Protein AF-A0A382CUU1-F1 (afdb_monomer_lite)

Structure (mmCIF, N/CA/C/O backbone):
data_AF-A0A382CUU1-F1
#
_entry.id   AF-A0A382CUU1-F1
#
loop_
_atom_site.group_PDB
_atom_site.id
_atom_site.type_symbol
_atom_site.label_atom_id
_atom_site.label_alt_id
_atom_site.label_comp_id
_atom_site.label_asym_id
_atom_site.label_entity_id
_atom_site.label_seq_id
_atom_site.pdbx_PDB_ins_code
_atom_site.Cartn_x
_atom_site.Cartn_y
_atom_site.Cartn_z
_atom_site.occupancy
_atom_site.B_iso_or_equiv
_atom_site.auth_seq_id
_atom_site.auth_comp_id
_atom_site.auth_asym_id
_atom_site.auth_atom_id
_atom_site.pdbx_PDB_model_num
ATOM 1 N N . MET A 1 1 ? 1.419 20.462 -3.717 1.00 36.88 1 MET A N 1
ATOM 2 C CA . MET A 1 1 ? 2.394 19.562 -3.070 1.00 36.88 1 MET A CA 1
ATOM 3 C C . MET A 1 1 ? 1.982 19.492 -1.614 1.00 36.88 1 MET A C 1
ATOM 5 O O . MET A 1 1 ? 1.902 20.546 -0.997 1.00 36.88 1 MET A O 1
ATOM 9 N N . TYR A 1 2 ? 1.573 18.321 -1.132 1.00 30.80 2 TYR A N 1
ATOM 10 C CA . TYR A 1 2 ? 1.191 18.152 0.269 1.00 30.80 2 TYR A CA 1
ATOM 11 C C . TYR A 1 2 ? 2.469 18.117 1.111 1.00 30.80 2 TYR A C 1
ATOM 13 O O . TYR A 1 2 ? 3.432 17.459 0.722 1.00 30.80 2 TYR A O 1
ATOM 21 N N . ASP A 1 3 ? 2.500 18.880 2.200 1.00 31.67 3 ASP A N 1
ATOM 22 C CA . ASP A 1 3 ? 3.624 18.897 3.133 1.00 31.67 3 ASP A CA 1
ATOM 23 C C . ASP A 1 3 ? 3.626 17.558 3.883 1.00 31.67 3 ASP A C 1
ATOM 25 O O . ASP A 1 3 ? 2.732 17.278 4.685 1.00 31.67 3 ASP A O 1
ATOM 29 N N . ILE A 1 4 ? 4.552 16.668 3.529 1.00 42.53 4 ILE A N 1
ATOM 30 C CA . ILE A 1 4 ? 4.640 15.340 4.134 1.00 42.53 4 ILE A CA 1
ATOM 31 C C . ILE A 1 4 ? 5.411 15.500 5.437 1.00 42.53 4 ILE A C 1
ATOM 33 O O . ILE A 1 4 ? 6.639 15.575 5.450 1.00 42.53 4 ILE A O 1
ATOM 37 N N . ASN A 1 5 ? 4.672 15.575 6.542 1.00 40.62 5 ASN A N 1
ATOM 38 C CA . ASN A 1 5 ? 5.254 15.517 7.872 1.00 40.62 5 ASN A CA 1
ATOM 39 C C . ASN A 1 5 ? 5.914 14.139 8.057 1.00 40.62 5 ASN A C 1
ATOM 41 O O . ASN A 1 5 ? 5.232 13.129 8.216 1.00 40.62 5 ASN A O 1
ATOM 45 N N . MET A 1 6 ? 7.247 14.114 8.010 1.00 49.72 6 MET A N 1
ATOM 46 C CA . MET A 1 6 ? 8.093 12.937 8.254 1.00 49.72 6 MET A CA 1
ATOM 47 C C . MET A 1 6 ? 8.244 12.628 9.759 1.00 49.72 6 MET A C 1
ATOM 49 O O . MET A 1 6 ? 9.185 11.944 10.151 1.00 49.72 6 MET A O 1
ATOM 53 N N . GLY A 1 7 ? 7.379 13.186 10.614 1.00 56.91 7 GLY A N 1
ATOM 54 C CA . GLY A 1 7 ? 7.464 13.063 12.064 1.00 56.91 7 GLY A CA 1
ATOM 55 C C . GLY A 1 7 ? 7.397 11.612 12.533 1.00 56.91 7 GLY A C 1
ATOM 56 O O . GLY A 1 7 ? 6.583 10.826 12.048 1.00 56.91 7 GLY A O 1
ATOM 57 N N . GLU A 1 8 ? 8.255 11.275 13.495 1.00 69.19 8 GLU A N 1
ATOM 58 C CA . GLU A 1 8 ? 8.192 10.003 14.208 1.00 69.19 8 GLU A CA 1
ATOM 59 C C . GLU A 1 8 ? 6.835 9.876 14.907 1.00 69.19 8 GLU A C 1
ATOM 61 O O . GLU A 1 8 ? 6.357 10.802 15.569 1.00 69.19 8 GLU A O 1
ATOM 66 N N . VAL A 1 9 ? 6.192 8.722 14.740 1.00 84.62 9 VAL A N 1
ATOM 67 C CA . VAL A 1 9 ? 4.948 8.420 15.446 1.00 84.62 9 VAL A CA 1
ATOM 68 C C . VAL A 1 9 ? 5.233 8.231 16.940 1.00 84.62 9 VAL A C 1
ATOM 70 O O . VAL A 1 9 ? 6.256 7.653 17.315 1.00 84.62 9 VAL A O 1
ATOM 73 N N . SER A 1 10 ? 4.332 8.706 17.804 1.00 90.06 10 SER A N 1
ATOM 74 C CA . SER A 1 10 ? 4.512 8.612 19.259 1.00 90.06 10 SER A CA 1
ATOM 75 C C . SER A 1 10 ? 4.596 7.155 19.717 1.00 90.06 10 SER A C 1
ATOM 77 O O . SER A 1 10 ? 3.896 6.304 19.174 1.00 90.06 10 SER A O 1
ATOM 79 N N . GLU A 1 11 ? 5.401 6.863 20.745 1.00 91.75 11 GLU A N 1
ATOM 80 C CA . GLU A 1 11 ? 5.493 5.515 21.338 1.00 91.75 11 GLU A CA 1
ATOM 81 C C . GLU A 1 11 ? 4.109 4.956 21.701 1.00 91.75 11 GLU A C 1
ATOM 83 O O . GLU A 1 11 ? 3.803 3.796 21.438 1.00 91.75 11 GLU A O 1
ATOM 88 N N . GLU A 1 12 ? 3.236 5.812 22.230 1.00 94.56 12 GLU A N 1
ATOM 89 C CA . GLU A 1 12 ? 1.864 5.450 22.572 1.00 94.56 12 GLU A CA 1
ATOM 90 C C . GLU A 1 12 ? 1.056 4.997 21.343 1.00 94.56 12 GLU A C 1
ATOM 92 O O . GLU A 1 12 ? 0.332 4.002 21.407 1.00 94.56 12 GLU A O 1
ATOM 97 N N . PHE A 1 13 ? 1.212 5.674 20.199 1.00 94.44 13 PHE A N 1
ATOM 98 C CA . PHE A 1 13 ? 0.583 5.240 18.953 1.00 94.44 13 PHE A CA 1
ATOM 99 C C . PHE A 1 13 ? 1.169 3.918 18.455 1.00 94.44 13 PHE A C 1
ATOM 101 O O . PHE A 1 13 ? 0.421 3.090 17.946 1.00 94.44 13 PHE A O 1
ATOM 108 N N . GLN A 1 14 ? 2.471 3.674 18.637 1.00 94.69 14 GLN A N 1
ATOM 109 C CA . GLN A 1 14 ? 3.094 2.396 18.263 1.00 94.69 14 GLN A CA 1
ATOM 110 C C . GLN A 1 14 ? 2.498 1.226 19.053 1.00 94.69 14 GLN A C 1
ATOM 112 O O . GLN A 1 14 ? 2.223 0.173 18.477 1.00 94.69 14 GLN A O 1
ATOM 117 N N . LEU A 1 15 ? 2.250 1.415 20.354 1.00 96.19 15 LEU A N 1
ATOM 118 C CA . LEU A 1 15 ? 1.592 0.414 21.198 1.00 96.19 15 LEU A CA 1
ATOM 119 C C . LEU A 1 15 ? 0.155 0.147 20.733 1.00 96.19 15 LEU A C 1
ATOM 121 O O . LEU A 1 15 ? -0.233 -1.011 20.581 1.00 96.19 15 LEU A O 1
ATOM 125 N N . CYS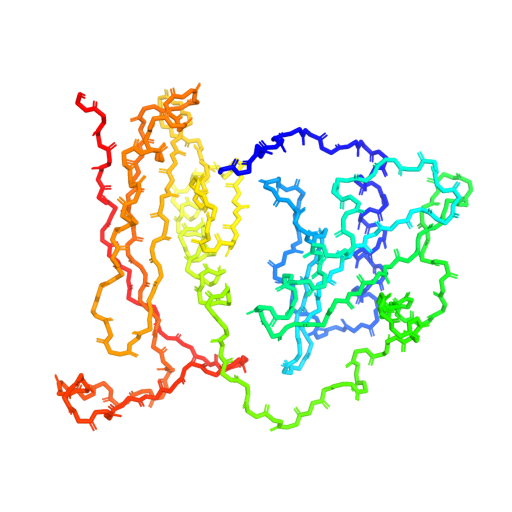 A 1 16 ? -0.606 1.207 20.451 1.00 97.44 16 CYS A N 1
ATOM 126 C CA . CYS A 1 16 ? -1.965 1.108 19.917 1.00 97.44 16 CYS A CA 1
ATOM 127 C C . CYS A 1 16 ? -2.002 0.379 18.564 1.00 97.44 16 CYS A C 1
ATOM 129 O O . CYS A 1 16 ? -2.771 -0.564 18.374 1.00 97.44 16 CYS A O 1
ATOM 131 N N . TRP A 1 17 ? -1.110 0.758 17.651 1.00 97.12 17 TRP A N 1
ATOM 132 C CA . TRP A 1 17 ? -0.965 0.161 16.326 1.00 97.12 17 TRP A CA 1
ATOM 133 C C . TRP A 1 17 ? -0.582 -1.318 16.387 1.00 97.12 17 TRP A C 1
ATOM 135 O O . TRP A 1 17 ? -1.167 -2.136 15.679 1.00 97.12 17 TRP A O 1
ATOM 145 N N . SER A 1 18 ? 0.343 -1.680 17.277 1.00 97.25 18 SER A N 1
ATOM 146 C CA . SER A 1 18 ? 0.753 -3.071 17.489 1.00 97.25 18 SER A CA 1
ATOM 147 C C . SER A 1 18 ? -0.404 -3.922 18.019 1.00 97.25 18 SER A C 1
ATOM 149 O O . SER A 1 18 ? -0.666 -5.004 17.493 1.00 97.25 18 SER A O 1
ATOM 151 N N . ALA A 1 19 ? -1.155 -3.414 19.002 1.00 98.19 19 ALA A N 1
ATOM 152 C CA . ALA A 1 19 ? -2.327 -4.102 19.540 1.00 98.19 19 ALA A CA 1
ATOM 153 C C . ALA A 1 19 ? -3.427 -4.297 18.481 1.00 98.19 19 ALA A C 1
ATOM 155 O O . ALA A 1 19 ? -4.017 -5.375 18.392 1.00 98.19 19 ALA A O 1
ATOM 156 N N . ALA A 1 20 ? -3.668 -3.284 17.643 1.00 98.00 20 ALA A N 1
ATOM 157 C CA . ALA A 1 20 ? -4.593 -3.370 16.516 1.00 98.00 20 ALA A CA 1
ATOM 158 C C . ALA A 1 20 ? -4.170 -4.447 15.503 1.00 98.00 20 ALA A C 1
ATOM 160 O O . ALA A 1 20 ? -4.981 -5.304 15.148 1.00 98.00 20 ALA A O 1
ATOM 161 N N . GLY A 1 21 ? -2.901 -4.453 15.083 1.00 97.25 21 GLY A N 1
ATOM 162 C CA . GLY A 1 21 ? -2.370 -5.457 14.157 1.00 97.25 21 GLY A CA 1
ATOM 163 C C . GLY A 1 21 ? -2.510 -6.881 14.700 1.00 97.25 21 GLY A C 1
ATOM 164 O O . GLY A 1 21 ? -3.059 -7.748 14.025 1.00 97.25 21 GLY A O 1
ATOM 165 N N . GLN A 1 22 ? -2.120 -7.104 15.961 1.00 96.88 22 GLN A N 1
ATOM 166 C CA . GLN A 1 22 ? -2.260 -8.404 16.631 1.00 96.88 22 GLN A CA 1
ATOM 167 C C . GLN A 1 22 ? -3.721 -8.856 16.737 1.00 96.88 22 GLN A C 1
ATOM 169 O O . GLN A 1 22 ? -4.029 -10.036 16.551 1.00 96.88 22 GLN A O 1
ATOM 174 N N . HIS A 1 23 ? -4.636 -7.928 17.031 1.00 98.00 23 HIS A N 1
ATOM 175 C CA . HIS A 1 23 ? -6.059 -8.233 17.063 1.00 98.00 23 HIS A CA 1
ATOM 176 C C . HIS A 1 23 ? -6.547 -8.714 15.693 1.00 98.00 23 HIS A C 1
ATOM 178 O O . HIS A 1 23 ? -7.178 -9.771 15.628 1.00 98.00 23 HIS A O 1
ATOM 184 N N . LEU A 1 24 ? -6.235 -7.983 14.620 1.00 97.12 24 LEU A N 1
ATOM 185 C CA . LEU A 1 24 ? -6.652 -8.322 13.258 1.00 97.12 24 LEU A CA 1
ATOM 186 C C . LEU A 1 24 ? -6.052 -9.658 12.801 1.00 97.12 24 LEU A C 1
ATOM 188 O O . LEU A 1 24 ? -6.800 -10.523 12.348 1.00 97.12 24 LEU A O 1
ATOM 192 N N . ASP A 1 25 ? -4.758 -9.890 13.032 1.00 95.12 25 ASP A N 1
ATOM 193 C CA . ASP A 1 25 ? -4.100 -11.175 12.743 1.00 95.12 25 ASP A CA 1
ATOM 194 C C . ASP A 1 25 ? -4.778 -12.350 13.457 1.00 95.12 25 ASP A C 1
ATOM 196 O O . ASP A 1 25 ? -4.935 -13.435 12.895 1.00 95.12 25 ASP A O 1
ATOM 200 N N . SER A 1 26 ? -5.255 -12.141 14.689 1.00 95.69 26 SER A N 1
ATOM 201 C CA . SER A 1 26 ? -5.968 -13.186 15.432 1.00 95.69 26 SER A CA 1
ATOM 202 C C . SER A 1 26 ? -7.342 -13.543 14.849 1.00 95.69 26 SER A C 1
ATOM 204 O O . SER A 1 26 ? -7.911 -14.564 15.240 1.00 95.69 26 SER A O 1
ATOM 206 N N . ARG A 1 27 ? -7.906 -12.717 13.952 1.00 94.81 27 ARG A N 1
ATOM 207 C CA . ARG A 1 27 ? -9.219 -12.967 13.329 1.00 94.81 27 ARG A CA 1
ATOM 208 C C . ARG A 1 27 ? -9.135 -13.940 12.162 1.00 94.81 27 ARG A C 1
ATOM 210 O O . ARG A 1 27 ? -10.079 -14.691 11.935 1.00 94.81 27 ARG A O 1
ATOM 217 N N . SER A 1 28 ? -8.026 -13.935 11.424 1.00 91.50 28 SER A N 1
ATOM 218 C CA . SER A 1 28 ? -7.856 -14.782 10.246 1.00 91.50 28 SER A CA 1
ATOM 219 C C . SER A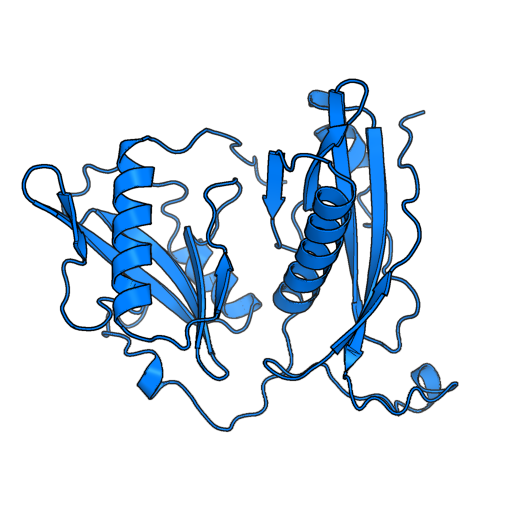 1 28 ? -6.385 -15.027 9.935 1.00 91.50 28 SER A C 1
ATOM 221 O O . SER A 1 28 ? -5.614 -14.096 9.737 1.00 91.50 28 SER A O 1
ATOM 223 N N . GLY A 1 29 ? -6.017 -16.298 9.760 1.00 86.94 29 GLY A N 1
ATOM 224 C CA . GLY A 1 29 ? -4.682 -16.684 9.289 1.00 86.94 29 GLY A CA 1
ATOM 225 C C . GLY A 1 29 ? -4.453 -16.471 7.786 1.00 86.94 29 GLY A C 1
ATOM 226 O O . GLY A 1 29 ? -3.465 -16.964 7.255 1.00 86.94 29 GLY A O 1
ATOM 227 N N . SER A 1 30 ? -5.384 -15.824 7.075 1.00 93.00 30 SER A N 1
ATOM 228 C CA . SER A 1 30 ? -5.320 -15.591 5.620 1.00 93.00 30 SER A CA 1
ATOM 229 C C . SER A 1 30 ? -5.154 -14.118 5.240 1.00 93.00 30 SER A C 1
ATOM 231 O O . SER A 1 30 ? -5.252 -13.777 4.060 1.00 93.00 30 SER A O 1
ATOM 233 N N . ILE A 1 31 ? -4.925 -13.244 6.223 1.00 95.25 31 ILE A N 1
ATOM 234 C CA . ILE A 1 31 ? -4.619 -11.832 5.992 1.00 95.25 31 ILE A CA 1
ATOM 235 C C . ILE A 1 31 ? -3.303 -11.721 5.222 1.00 95.25 31 ILE A C 1
ATOM 237 O O . ILE A 1 31 ? -2.289 -12.312 5.592 1.00 95.25 31 ILE A O 1
ATOM 241 N N . VAL A 1 32 ? -3.317 -10.929 4.151 1.00 95.44 32 VAL A N 1
ATOM 242 C CA . VAL A 1 32 ? -2.106 -10.508 3.444 1.00 95.44 32 VAL A CA 1
ATOM 243 C C . VAL A 1 32 ? -1.893 -9.030 3.722 1.00 95.44 32 VAL A C 1
ATOM 245 O O . VAL A 1 32 ? -2.600 -8.186 3.174 1.00 95.44 32 VAL A O 1
ATOM 248 N N . TRP A 1 33 ? -0.935 -8.717 4.590 1.00 95.38 33 TRP A N 1
ATOM 249 C CA . TRP A 1 33 ? -0.568 -7.339 4.900 1.00 95.38 33 TRP A CA 1
ATOM 250 C C . TRP A 1 33 ? 0.029 -6.643 3.678 1.00 95.38 33 TRP A C 1
ATOM 252 O O . TRP A 1 33 ? 0.937 -7.173 3.041 1.00 95.38 33 TRP A O 1
ATOM 262 N N . LEU A 1 34 ? -0.483 -5.451 3.380 1.00 93.75 34 LEU A N 1
ATOM 263 C CA . LEU A 1 34 ? 0.030 -4.570 2.329 1.00 93.75 34 LEU A CA 1
ATOM 264 C C . LEU A 1 34 ? 0.858 -3.459 2.982 1.00 93.75 34 LEU A C 1
ATOM 266 O O . LEU A 1 34 ? 2.048 -3.309 2.720 1.00 93.75 34 LEU A O 1
ATOM 270 N N . ARG A 1 35 ? 0.261 -2.775 3.965 1.00 91.94 35 ARG A N 1
ATOM 271 C CA . ARG A 1 35 ? 0.939 -1.801 4.817 1.00 91.94 35 ARG A CA 1
ATOM 272 C C . ARG A 1 35 ? 0.922 -2.257 6.273 1.00 91.94 35 ARG A C 1
ATOM 274 O O . ARG A 1 35 ? -0.093 -2.134 6.954 1.00 91.94 35 ARG A O 1
ATOM 281 N N . ALA A 1 36 ? 2.074 -2.713 6.761 1.00 92.12 36 ALA A N 1
ATOM 282 C CA . ALA A 1 36 ? 2.297 -3.094 8.159 1.00 92.12 36 ALA A CA 1
ATOM 283 C C . ALA A 1 36 ? 3.547 -2.408 8.753 1.00 92.12 36 ALA A C 1
ATOM 285 O O . ALA A 1 36 ? 4.406 -3.044 9.359 1.00 92.12 36 ALA A O 1
ATOM 286 N N . HIS A 1 37 ? 3.674 -1.094 8.540 1.00 89.69 37 HIS A N 1
ATOM 287 C CA . HIS A 1 37 ? 4.787 -0.281 9.036 1.00 89.69 37 HIS A CA 1
ATOM 288 C C . HIS A 1 37 ? 4.355 1.163 9.334 1.00 89.69 37 HIS A C 1
ATOM 290 O O . HIS A 1 37 ? 3.351 1.668 8.823 1.00 89.69 37 HIS A O 1
ATOM 296 N N . LEU A 1 38 ? 5.169 1.861 10.125 1.00 88.69 38 LEU A N 1
ATOM 297 C CA . LEU A 1 38 ? 4.882 3.201 10.650 1.00 88.69 38 LEU A CA 1
ATOM 298 C C . LEU A 1 38 ? 5.622 4.331 9.913 1.00 88.69 38 LEU A C 1
ATOM 300 O O . LEU A 1 38 ? 5.741 5.441 10.423 1.00 88.69 38 LEU A O 1
ATOM 304 N N . HIS A 1 39 ? 6.137 4.060 8.710 1.00 83.75 39 HIS A N 1
ATOM 305 C CA . HIS A 1 39 ? 6.856 5.072 7.928 1.00 83.75 39 HIS A CA 1
ATOM 306 C C . HIS A 1 39 ? 5.882 6.055 7.254 1.00 83.75 39 HIS A C 1
ATOM 308 O O . HIS A 1 39 ? 5.025 5.600 6.493 1.00 83.75 39 HIS A O 1
ATOM 314 N N . PRO A 1 40 ? 5.998 7.375 7.480 1.00 76.38 40 PRO A N 1
ATOM 315 C CA . PRO A 1 40 ? 5.164 8.369 6.808 1.00 76.38 40 PRO A CA 1
ATOM 316 C C . PRO A 1 40 ? 5.511 8.510 5.311 1.00 76.38 40 PRO A C 1
ATOM 318 O O . PRO A 1 40 ? 6.627 8.166 4.909 1.00 76.38 40 PRO A O 1
ATOM 321 N N . PRO A 1 41 ? 4.598 9.066 4.487 1.00 77.56 41 PRO A N 1
ATOM 322 C CA . PRO A 1 41 ? 3.234 9.492 4.827 1.00 77.56 41 PRO A CA 1
ATOM 323 C C . PRO A 1 41 ? 2.270 8.317 5.053 1.00 77.56 41 PRO A C 1
ATOM 325 O O . PRO A 1 41 ? 2.462 7.228 4.518 1.00 77.56 41 PRO A O 1
ATOM 328 N N . MET A 1 42 ? 1.222 8.558 5.847 1.00 82.31 42 MET A N 1
ATOM 329 C CA . MET A 1 42 ? 0.189 7.569 6.187 1.00 82.31 42 MET A CA 1
ATOM 330 C C . MET A 1 42 ? -1.186 8.168 5.891 1.00 82.31 42 MET A C 1
ATOM 332 O O . MET A 1 42 ? -1.619 9.076 6.604 1.00 82.31 42 MET A O 1
ATOM 336 N N . VAL A 1 43 ? -1.858 7.713 4.831 1.00 87.94 43 VAL A N 1
ATOM 337 C CA . VAL A 1 43 ? -3.289 8.007 4.643 1.00 87.94 43 VAL A CA 1
ATOM 338 C C . VAL A 1 43 ? -4.089 7.035 5.498 1.00 87.94 43 VAL A C 1
ATOM 340 O O . VAL A 1 43 ? -4.839 7.450 6.373 1.00 87.94 43 VAL A O 1
ATOM 343 N N . GLU A 1 44 ? -3.830 5.750 5.322 1.00 93.00 44 GLU A N 1
ATOM 344 C CA . GLU A 1 44 ? -4.199 4.657 6.204 1.00 93.00 44 GLU A CA 1
ATOM 345 C C . GLU A 1 44 ? -3.052 4.311 7.165 1.00 93.00 44 GLU A C 1
ATOM 347 O O . GLU A 1 44 ? -1.866 4.466 6.856 1.00 93.00 44 GLU A O 1
ATOM 352 N N . HIS A 1 45 ? -3.389 3.850 8.368 1.00 94.25 45 HIS A N 1
ATOM 353 C CA . HIS A 1 45 ? -2.399 3.446 9.370 1.00 94.25 45 HIS A CA 1
ATOM 354 C C . HIS A 1 45 ? -1.851 2.048 9.112 1.00 94.25 45 HIS A C 1
ATOM 356 O O . HIS A 1 45 ? -0.698 1.754 9.430 1.00 94.25 45 HIS A O 1
ATOM 362 N N . MET A 1 46 ? -2.689 1.200 8.532 1.00 94.62 46 MET A N 1
ATOM 363 C CA . MET A 1 46 ? -2.361 -0.141 8.078 1.00 94.62 46 MET A CA 1
ATOM 364 C C . MET A 1 46 ? -3.356 -0.561 6.998 1.00 94.62 46 MET A C 1
ATOM 366 O O . MET A 1 46 ? -4.463 -0.018 6.907 1.00 94.62 46 MET A O 1
ATOM 370 N N . SER A 1 47 ? -2.970 -1.541 6.194 1.00 96.38 47 SER A N 1
ATOM 371 C CA . SER A 1 47 ? -3.851 -2.121 5.189 1.00 96.38 47 SER A CA 1
ATOM 372 C C . SER A 1 47 ? -3.556 -3.589 4.965 1.00 96.38 47 SER A C 1
ATOM 374 O O . SER A 1 47 ? -2.410 -4.043 5.049 1.00 96.38 47 SER A O 1
ATOM 376 N N . PHE A 1 48 ? -4.611 -4.333 4.656 1.00 97.38 48 PHE A N 1
ATOM 377 C CA . PHE A 1 48 ? -4.503 -5.738 4.314 1.00 97.38 48 PHE A CA 1
ATOM 378 C C . PHE A 1 48 ? -5.471 -6.130 3.207 1.00 97.38 48 PHE A C 1
ATOM 380 O O . PHE A 1 48 ? -6.481 -5.468 2.964 1.00 97.38 48 PHE A O 1
ATOM 387 N N . ARG A 1 49 ? -5.173 -7.255 2.566 1.00 96.88 49 ARG A N 1
ATOM 388 C CA . ARG A 1 49 ? -6.073 -7.966 1.667 1.00 96.88 49 ARG A CA 1
ATOM 389 C C . ARG A 1 49 ? -6.591 -9.233 2.339 1.00 96.88 49 ARG A C 1
ATOM 391 O O . ARG A 1 49 ? -5.818 -9.979 2.941 1.00 96.88 49 ARG A O 1
ATOM 398 N N . LEU A 1 50 ? -7.884 -9.498 2.181 1.00 96.75 50 LEU A N 1
ATOM 399 C CA . LEU A 1 50 ? -8.514 -10.774 2.508 1.00 96.75 50 LEU A CA 1
ATOM 400 C C . LEU A 1 50 ? -9.414 -11.184 1.337 1.00 96.75 50 LEU A C 1
ATOM 402 O O . LEU A 1 50 ? -10.271 -10.415 0.906 1.00 96.75 50 LEU A O 1
ATOM 406 N N . GLY A 1 51 ? -9.185 -12.375 0.776 1.00 95.00 51 GLY A N 1
ATOM 407 C CA . GLY A 1 51 ? -9.832 -12.772 -0.478 1.00 95.00 51 GLY A CA 1
ATOM 408 C C . GLY A 1 51 ? -9.515 -11.787 -1.611 1.00 95.00 51 GLY A C 1
ATOM 409 O O . GLY A 1 51 ? -8.351 -11.437 -1.831 1.00 95.00 51 GLY A O 1
ATOM 410 N N . ASN A 1 52 ? -10.541 -11.318 -2.317 1.00 95.56 52 ASN A N 1
ATOM 411 C CA . ASN A 1 52 ? -10.434 -10.304 -3.370 1.00 95.56 52 ASN A CA 1
ATOM 412 C C . ASN A 1 52 ? -10.638 -8.857 -2.857 1.00 95.56 52 ASN A C 1
ATOM 414 O O . ASN A 1 52 ? -10.694 -7.919 -3.653 1.00 95.56 52 ASN A O 1
ATOM 418 N N . GLN A 1 53 ? -10.720 -8.628 -1.543 1.00 97.38 53 GLN A N 1
ATOM 419 C CA . GLN A 1 53 ? -10.980 -7.304 -0.966 1.00 97.38 53 GLN A CA 1
ATOM 420 C C . GLN A 1 53 ? -9.764 -6.731 -0.240 1.00 97.38 53 GLN A C 1
ATOM 422 O O . GLN A 1 53 ? -9.016 -7.459 0.411 1.00 97.38 53 GLN A O 1
ATOM 427 N N . ILE A 1 54 ? -9.569 -5.417 -0.371 1.00 98.06 54 ILE A N 1
ATOM 428 C CA . ILE A 1 54 ? -8.523 -4.643 0.305 1.00 98.06 54 ILE A CA 1
ATOM 429 C C . ILE A 1 54 ? -9.187 -3.727 1.325 1.00 98.06 54 ILE A C 1
ATOM 431 O O . ILE A 1 54 ? -10.194 -3.093 1.019 1.00 98.06 54 ILE A O 1
ATOM 435 N N . PHE A 1 55 ? -8.604 -3.637 2.514 1.00 98.25 55 PHE A N 1
ATOM 436 C CA . PHE A 1 55 ? -9.112 -2.860 3.637 1.00 98.25 55 PHE A CA 1
ATOM 437 C C . PHE A 1 55 ? -8.063 -1.836 4.057 1.00 98.25 55 PHE A C 1
ATOM 439 O O . PHE A 1 55 ? -6.928 -2.198 4.370 1.00 98.25 55 PHE A O 1
ATOM 446 N N . PHE A 1 56 ? -8.440 -0.559 4.059 1.00 97.62 56 PHE A N 1
ATOM 447 C CA . PHE A 1 56 ? -7.603 0.550 4.521 1.00 97.62 56 PHE A CA 1
ATOM 448 C C . PHE A 1 56 ? -8.096 1.007 5.885 1.00 97.62 56 PHE A C 1
ATOM 450 O O . PHE A 1 56 ? -9.267 1.351 6.026 1.00 97.62 56 PHE A O 1
ATOM 457 N N . ILE A 1 57 ? -7.221 1.010 6.888 1.00 97.56 57 ILE A N 1
ATOM 458 C CA . ILE A 1 57 ? -7.630 1.154 8.286 1.00 97.56 57 ILE A CA 1
ATOM 459 C C . ILE A 1 57 ? -7.014 2.409 8.890 1.00 97.56 57 ILE A C 1
ATOM 461 O O . ILE A 1 57 ? -5.795 2.579 8.859 1.00 97.56 57 ILE A O 1
ATOM 465 N N . GLN A 1 58 ? -7.844 3.252 9.500 1.00 96.62 58 GLN A N 1
ATOM 466 C CA . GLN A 1 58 ? -7.400 4.260 10.462 1.00 96.62 58 GLN A CA 1
ATOM 467 C C . GLN A 1 58 ? -7.821 3.863 11.876 1.00 96.62 58 GLN A C 1
ATOM 469 O O . GLN A 1 58 ? -8.965 3.486 12.130 1.00 96.62 58 GLN A O 1
ATOM 474 N N . LEU A 1 59 ? -6.877 3.971 12.800 1.00 96.50 59 LEU A N 1
ATOM 475 C CA . LEU A 1 59 ? -7.085 3.800 14.227 1.00 96.50 59 LEU A CA 1
ATOM 476 C C . LEU A 1 59 ? -7.517 5.133 14.830 1.00 96.50 59 LEU A C 1
ATOM 478 O O . LEU A 1 59 ? -6.987 6.185 14.464 1.00 96.50 59 LEU A O 1
ATOM 482 N N . TYR A 1 60 ? -8.413 5.090 15.807 1.00 95.06 60 TYR A N 1
ATOM 483 C CA . TYR A 1 60 ? -8.686 6.247 16.653 1.00 95.06 60 TYR A CA 1
ATOM 484 C C . TYR A 1 60 ? -8.950 5.807 18.086 1.00 95.06 60 TYR A C 1
ATOM 486 O O . TYR A 1 60 ? -9.489 4.730 18.327 1.00 95.06 60 TYR A O 1
ATOM 494 N N . ASP A 1 61 ? -8.561 6.648 19.036 1.00 95.81 61 ASP A N 1
ATOM 495 C CA . ASP A 1 61 ? -8.876 6.441 20.443 1.00 95.81 61 ASP A CA 1
ATOM 496 C C . ASP A 1 61 ? -10.296 6.928 20.736 1.00 95.81 61 ASP A C 1
ATOM 498 O O . ASP A 1 61 ? -10.624 8.090 20.482 1.00 95.81 61 ASP A O 1
ATOM 502 N N . VAL A 1 62 ? -11.133 6.047 21.281 1.00 96.00 62 VAL A N 1
ATOM 503 C CA . VAL A 1 62 ? -12.525 6.358 21.639 1.00 96.00 62 VAL A CA 1
ATOM 504 C C . VAL A 1 62 ? -12.635 7.428 22.724 1.00 96.00 62 VAL A C 1
ATOM 506 O O . VAL A 1 62 ? -13.660 8.103 22.805 1.00 96.00 62 VAL A O 1
ATOM 509 N N . GLU A 1 63 ? -11.594 7.610 23.538 1.00 94.31 63 GLU A N 1
ATOM 510 C CA . GLU A 1 63 ? -11.530 8.660 24.559 1.00 94.31 63 GLU A CA 1
ATOM 511 C C . GLU A 1 63 ? -10.864 9.949 24.043 1.00 94.31 63 GLU A C 1
ATOM 513 O O . GLU A 1 63 ? -10.947 10.995 24.688 1.00 94.31 63 GLU A O 1
ATOM 518 N N . GLY A 1 64 ? -10.260 9.906 22.849 1.00 91.31 64 GLY A N 1
ATOM 519 C CA . GLY A 1 64 ? -9.687 11.065 22.163 1.00 91.31 64 GLY A CA 1
ATOM 520 C C . GLY A 1 64 ? -8.383 11.601 22.762 1.00 91.31 64 GLY A C 1
ATOM 521 O O . GLY A 1 64 ? -8.008 12.738 22.472 1.00 91.31 64 GLY A O 1
ATOM 522 N N . PHE A 1 65 ? -7.686 10.822 23.593 1.00 90.50 65 PHE A N 1
ATOM 523 C CA . PHE A 1 65 ? -6.417 11.221 24.206 1.00 90.50 65 PHE A CA 1
ATOM 524 C C . PHE A 1 65 ? -5.210 10.895 23.325 1.00 90.50 65 PHE A C 1
ATOM 526 O O . PHE A 1 65 ? -4.203 11.608 23.365 1.00 90.50 65 PHE A O 1
ATOM 533 N N . LEU A 1 66 ? -5.291 9.832 22.525 1.00 90.94 66 LEU A N 1
ATOM 534 C CA . LEU A 1 66 ? -4.226 9.460 21.602 1.00 90.94 66 LEU A CA 1
ATOM 535 C C . LEU A 1 66 ? -4.156 10.414 20.407 1.00 90.94 66 LEU A C 1
ATOM 537 O O . LEU A 1 66 ? -5.077 10.499 19.597 1.00 90.94 66 LEU A O 1
ATOM 541 N N . SER A 1 67 ? -3.003 11.057 20.234 1.00 86.88 67 SER A N 1
ATOM 542 C CA . SER A 1 67 ? -2.661 11.687 18.960 1.00 86.88 67 SER A CA 1
ATOM 543 C C . SER A 1 67 ? -2.229 10.614 17.964 1.00 86.88 67 SER A C 1
ATOM 545 O O . SER A 1 67 ? -1.238 9.914 18.188 1.00 86.88 67 SER A O 1
ATOM 547 N N . THR A 1 68 ? -2.969 10.487 16.869 1.00 85.62 68 THR A N 1
ATOM 548 C CA . THR A 1 68 ? -2.681 9.558 15.774 1.00 85.62 68 THR A CA 1
ATOM 549 C C . THR A 1 68 ? -2.135 10.328 14.559 1.00 85.62 68 THR A C 1
ATOM 551 O O . THR A 1 68 ? -2.445 11.512 14.364 1.00 85.62 68 THR A O 1
ATOM 554 N N . PRO A 1 69 ? -1.313 9.691 13.708 1.00 81.50 69 PRO A N 1
ATOM 555 C CA . PRO A 1 69 ? -0.863 10.297 12.463 1.00 81.50 69 PRO A CA 1
ATOM 556 C C . PRO A 1 69 ? -2.063 10.444 11.528 1.00 81.50 69 PRO A C 1
ATOM 558 O O . PRO A 1 69 ? -2.716 9.455 11.238 1.00 81.50 69 PRO A O 1
ATOM 561 N N . ASN A 1 70 ? -2.338 11.646 11.020 1.00 72.94 70 ASN A N 1
ATOM 562 C CA . ASN A 1 70 ? -3.396 11.886 10.031 1.00 72.94 70 ASN A CA 1
ATOM 563 C C . ASN A 1 70 ? -4.807 11.385 10.447 1.00 72.94 70 ASN A C 1
ATOM 565 O O . ASN A 1 70 ? -5.232 10.294 10.084 1.00 72.94 70 ASN A O 1
ATOM 569 N N . ASN A 1 71 ? -5.571 12.236 11.141 1.00 74.69 71 ASN A N 1
ATOM 570 C CA . ASN A 1 71 ? -6.981 12.003 11.509 1.00 74.69 71 ASN A CA 1
ATOM 571 C C . ASN A 1 71 ? -7.987 12.419 10.418 1.00 74.69 71 ASN A C 1
ATOM 573 O O . ASN A 1 71 ? -9.072 12.923 10.708 1.00 74.69 71 ASN A O 1
ATOM 577 N N . ASN A 1 72 ? -7.613 12.278 9.146 1.00 88.81 72 ASN A N 1
ATOM 578 C CA . ASN A 1 72 ? -8.453 12.697 8.030 1.00 88.81 72 ASN A CA 1
ATOM 579 C C . ASN A 1 72 ? -9.273 11.523 7.480 1.00 88.81 72 ASN A C 1
ATOM 581 O O . ASN A 1 72 ? -8.821 10.814 6.576 1.00 88.81 72 ASN A O 1
ATOM 585 N N . VAL A 1 73 ? -10.486 11.354 8.009 1.00 93.12 73 VAL A N 1
ATOM 586 C CA . VAL A 1 73 ? -11.430 10.313 7.571 1.00 93.12 73 VAL A CA 1
ATOM 587 C C . VAL A 1 73 ? -11.883 10.536 6.125 1.00 93.12 73 VAL A C 1
ATOM 589 O O . VAL A 1 73 ? -11.924 9.586 5.349 1.00 93.12 73 VAL A O 1
ATOM 592 N N . ASP A 1 74 ? -12.140 11.781 5.717 1.00 94.19 74 ASP A N 1
ATOM 593 C CA . ASP A 1 74 ? -12.517 12.090 4.328 1.00 94.19 74 ASP A CA 1
ATOM 594 C C . ASP A 1 74 ? -11.382 11.741 3.353 1.00 94.19 74 ASP A C 1
ATOM 596 O O . ASP A 1 74 ? -11.611 11.232 2.253 1.00 94.19 74 ASP A O 1
ATOM 600 N N . GLY A 1 75 ? -10.138 11.974 3.782 1.00 92.56 75 GLY A N 1
ATOM 601 C CA . GLY A 1 75 ? -8.931 11.565 3.070 1.00 92.56 75 GLY A CA 1
ATOM 602 C C . GLY A 1 75 ? -8.821 10.048 2.927 1.00 92.56 75 GLY A C 1
ATOM 603 O O . GLY A 1 75 ? -8.530 9.576 1.830 1.00 92.56 75 GLY A O 1
ATOM 604 N N . LEU A 1 76 ? -9.103 9.291 3.994 1.00 94.44 76 LEU A N 1
ATOM 605 C CA . LEU A 1 76 ? -9.156 7.826 3.958 1.00 94.44 76 LEU A CA 1
ATOM 606 C C . LEU A 1 76 ? -10.210 7.331 2.965 1.00 94.44 76 LEU A C 1
ATOM 608 O O . LEU A 1 76 ? -9.899 6.492 2.125 1.00 94.44 76 LEU A O 1
ATOM 612 N N . VAL A 1 77 ? -11.434 7.858 3.044 1.00 96.81 77 VAL A N 1
ATOM 613 C CA . VAL A 1 77 ? -12.542 7.472 2.158 1.00 96.81 77 VAL A CA 1
ATOM 614 C C . VAL A 1 77 ? -12.182 7.744 0.701 1.00 96.81 77 VAL A C 1
ATOM 616 O O . VAL A 1 77 ? -12.200 6.829 -0.118 1.00 96.81 77 VAL A O 1
ATOM 619 N N . SER A 1 78 ? -11.753 8.970 0.397 1.00 94.50 78 SER A N 1
ATOM 620 C CA . SER A 1 78 ? -11.385 9.370 -0.968 1.00 94.50 78 SER A CA 1
ATOM 621 C C . SER A 1 78 ? -10.215 8.544 -1.519 1.00 94.50 78 SER A C 1
ATOM 623 O O . SER A 1 78 ? -10.134 8.269 -2.717 1.00 94.50 78 SER A O 1
ATOM 625 N N . HIS A 1 79 ? -9.271 8.163 -0.654 1.00 92.38 79 HIS A N 1
ATOM 626 C CA . HIS A 1 79 ? -8.146 7.319 -1.038 1.00 92.38 79 HIS A CA 1
ATOM 627 C C . HIS A 1 79 ? -8.576 5.872 -1.290 1.00 92.38 79 HIS A C 1
ATOM 629 O O . HIS A 1 79 ? -8.194 5.302 -2.309 1.00 92.38 79 HIS A O 1
ATOM 635 N N . ALA A 1 80 ? -9.406 5.300 -0.418 1.00 95.88 80 ALA A N 1
ATOM 636 C CA . ALA A 1 80 ? -9.920 3.945 -0.571 1.00 95.88 80 ALA A CA 1
ATOM 637 C C . ALA A 1 80 ? -10.765 3.798 -1.848 1.00 95.88 80 ALA A C 1
ATOM 639 O O . ALA A 1 80 ? -10.563 2.846 -2.598 1.00 95.88 80 ALA A O 1
ATOM 640 N N . GLU A 1 81 ? -11.611 4.783 -2.167 1.00 95.62 81 GLU A N 1
ATOM 641 C CA . GLU A 1 81 ? -12.374 4.824 -3.423 1.00 95.62 81 GLU A CA 1
ATOM 642 C C . GLU A 1 81 ? -11.458 4.779 -4.653 1.00 95.62 81 GLU A C 1
ATOM 644 O O . GLU A 1 81 ? -11.648 3.950 -5.543 1.00 95.62 81 GLU A O 1
ATOM 649 N N . ARG A 1 82 ? -10.408 5.613 -4.685 1.00 92.94 82 ARG A N 1
ATOM 650 C CA . ARG A 1 82 ? -9.408 5.610 -5.771 1.00 92.94 82 ARG A CA 1
ATOM 651 C C . ARG A 1 82 ? -8.692 4.267 -5.928 1.00 92.94 82 ARG A C 1
ATOM 653 O O . ARG A 1 82 ? -8.293 3.926 -7.038 1.00 92.94 82 ARG A O 1
ATOM 660 N N . CYS A 1 83 ? -8.481 3.547 -4.830 1.00 94.06 83 CYS A N 1
ATOM 661 C CA . CYS A 1 83 ? -7.725 2.294 -4.808 1.00 94.06 83 CYS A CA 1
ATOM 662 C C . CYS A 1 83 ? -8.618 1.051 -4.930 1.00 94.06 83 CYS A C 1
ATOM 664 O O . CYS A 1 83 ? -8.112 -0.069 -4.872 1.00 94.06 83 CYS A O 1
ATOM 666 N N . ASN A 1 84 ? -9.936 1.229 -5.089 1.00 95.94 84 ASN A N 1
ATOM 667 C CA . ASN A 1 84 ? -10.918 0.148 -5.018 1.00 95.94 84 ASN A CA 1
ATOM 668 C C . ASN A 1 84 ? -10.727 -0.723 -3.755 1.00 95.94 84 ASN A C 1
ATOM 670 O O . ASN A 1 84 ? -10.615 -1.956 -3.817 1.00 95.94 84 ASN A O 1
ATOM 674 N N . ALA A 1 85 ? -10.604 -0.035 -2.619 1.00 97.38 85 ALA A N 1
ATOM 675 C CA . ALA A 1 85 ? -10.444 -0.577 -1.278 1.00 97.38 85 ALA A CA 1
ATOM 676 C C . ALA A 1 85 ? -11.613 -0.140 -0.381 1.00 97.38 85 ALA A C 1
ATOM 678 O O . ALA A 1 85 ? -12.343 0.804 -0.682 1.00 97.38 85 ALA A O 1
ATOM 679 N N . ILE A 1 86 ? -11.776 -0.820 0.749 1.00 98.25 86 ILE A N 1
ATOM 680 C CA . ILE A 1 86 ? -12.823 -0.554 1.734 1.00 98.25 86 ILE A CA 1
ATOM 681 C C . ILE A 1 86 ? -12.217 0.273 2.874 1.00 98.25 86 ILE A C 1
ATOM 683 O O . ILE A 1 86 ? -11.335 -0.225 3.586 1.00 98.25 86 ILE A O 1
ATOM 687 N N . PRO A 1 87 ? -12.664 1.524 3.085 1.00 98.31 87 PRO A N 1
ATOM 688 C CA . PRO A 1 87 ? -12.193 2.327 4.199 1.00 98.31 87 PRO A CA 1
ATOM 689 C C . PRO A 1 87 ? -12.802 1.810 5.503 1.00 98.31 87 PRO A C 1
ATOM 691 O O . PRO A 1 87 ? -14.005 1.555 5.592 1.00 98.31 87 PRO A O 1
ATOM 694 N N . CYS A 1 88 ? -11.967 1.676 6.524 1.00 98.38 88 CYS A N 1
ATOM 695 C CA . CYS A 1 88 ? -12.336 1.157 7.829 1.00 98.38 88 CYS A CA 1
ATOM 696 C C . CYS A 1 88 ? -11.792 2.065 8.929 1.00 98.38 88 CYS A C 1
ATOM 698 O O . CYS A 1 88 ? -10.631 2.475 8.906 1.00 98.38 88 CYS A O 1
ATOM 700 N N . LEU A 1 89 ? -12.613 2.316 9.939 1.00 98.00 89 LEU A N 1
ATOM 701 C CA . LEU A 1 89 ? -12.155 2.822 11.224 1.00 98.00 89 LEU A CA 1
ATOM 702 C C . LEU A 1 89 ? -12.049 1.654 12.198 1.00 98.00 89 LEU A C 1
ATOM 704 O O . LEU A 1 89 ? -12.935 0.799 12.235 1.00 98.00 89 LEU A O 1
ATOM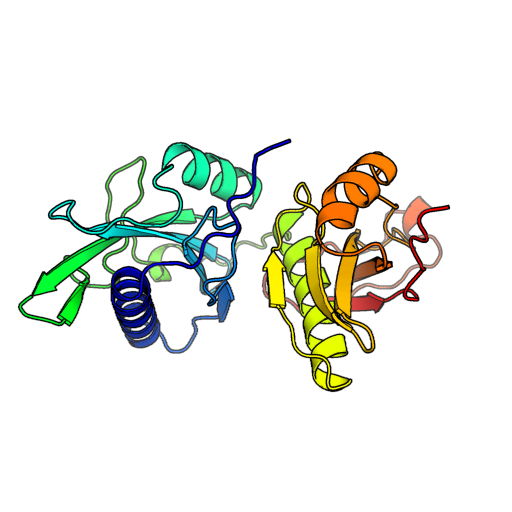 708 N N . LEU A 1 90 ? -10.987 1.631 12.995 1.00 98.06 90 LEU A N 1
ATOM 709 C CA . LEU A 1 90 ? -10.825 0.685 14.091 1.00 98.06 90 LEU A CA 1
ATOM 710 C C . LEU A 1 90 ? -10.777 1.470 15.410 1.00 98.06 90 LEU A C 1
ATOM 712 O O . LEU A 1 90 ? -9.757 2.098 15.709 1.00 98.06 90 LEU A O 1
ATOM 716 N N . PRO A 1 91 ? -11.879 1.485 16.179 1.00 97.69 91 PRO A N 1
ATOM 717 C CA . PRO A 1 91 ? -11.928 2.164 17.463 1.00 97.69 91 PRO A CA 1
ATOM 718 C C . PRO A 1 91 ? -11.078 1.410 18.482 1.00 97.69 91 PRO A C 1
ATOM 720 O O . PRO A 1 91 ? -11.272 0.214 18.717 1.00 97.69 91 PRO A O 1
ATOM 723 N N . MET A 1 92 ? -10.160 2.130 19.108 1.00 98.25 92 MET A N 1
ATOM 724 C CA . MET A 1 92 ? -9.228 1.615 20.097 1.00 98.25 92 MET A CA 1
ATOM 725 C C . MET A 1 92 ? -9.525 2.248 21.450 1.00 98.25 92 MET A C 1
ATOM 727 O O . MET A 1 92 ? -9.869 3.426 21.534 1.00 98.25 92 MET A O 1
ATOM 731 N N . LYS A 1 93 ? -9.363 1.478 22.520 1.00 97.81 93 LYS A N 1
ATOM 732 C CA . LYS A 1 93 ? -9.521 1.944 23.894 1.00 97.81 93 LYS A CA 1
ATOM 733 C C . LYS A 1 93 ? -8.356 1.495 24.747 1.00 97.81 93 LYS A C 1
ATOM 735 O O . LYS A 1 93 ? -7.912 0.349 24.656 1.00 97.81 93 LYS A O 1
ATOM 740 N N . LYS A 1 94 ? -7.897 2.391 25.615 1.00 97.31 94 LYS A N 1
ATOM 741 C CA . LYS A 1 94 ? -6.868 2.080 26.598 1.00 97.31 94 LYS A CA 1
ATOM 742 C C . LYS A 1 94 ? -7.510 1.560 27.884 1.00 97.31 94 LYS A C 1
ATOM 744 O O . LYS A 1 94 ? -8.326 2.242 28.499 1.00 97.31 94 LYS A O 1
ATOM 749 N N . ILE A 1 95 ? -7.148 0.350 28.304 1.00 96.31 95 ILE A N 1
ATOM 750 C CA . ILE A 1 95 ? -7.586 -0.250 29.571 1.00 96.31 95 ILE A CA 1
ATOM 751 C C . ILE A 1 95 ? -6.339 -0.505 30.415 1.00 96.31 95 ILE A C 1
ATOM 753 O O . ILE A 1 95 ? -5.515 -1.367 30.118 1.00 96.31 95 ILE A O 1
ATOM 757 N N . GLY A 1 96 ? -6.164 0.292 31.471 1.00 93.44 96 GLY A N 1
ATOM 758 C CA . GLY A 1 96 ? -4.898 0.323 32.201 1.00 93.44 96 GLY A CA 1
ATOM 759 C C . GLY A 1 96 ? -3.765 0.826 31.301 1.00 93.44 96 GLY A C 1
ATOM 760 O O . GLY A 1 96 ? -3.805 1.965 30.841 1.00 93.44 96 GLY A O 1
ATOM 761 N N . ASN A 1 97 ? -2.765 -0.022 31.049 1.00 92.75 97 ASN A N 1
ATOM 762 C CA . ASN A 1 97 ? -1.621 0.295 30.185 1.00 92.75 97 ASN A CA 1
ATOM 763 C C . ASN A 1 97 ? -1.672 -0.405 28.817 1.00 92.75 97 ASN A C 1
ATOM 765 O O . ASN A 1 97 ? -0.712 -0.301 28.058 1.00 92.75 97 ASN A O 1
ATOM 769 N N . GLU A 1 98 ? -2.760 -1.105 28.499 1.00 96.88 98 GLU A N 1
ATOM 770 C CA . GLU A 1 98 ? -2.895 -1.876 27.263 1.00 96.88 98 GLU A CA 1
ATOM 771 C C . GLU A 1 98 ? -3.960 -1.271 26.348 1.00 96.88 98 GLU A C 1
ATOM 773 O O . GLU A 1 98 ? -4.953 -0.699 26.806 1.00 96.88 98 GLU A O 1
ATOM 778 N N . TRP A 1 99 ? -3.733 -1.391 25.040 1.00 98.25 99 TRP A N 1
ATOM 779 C CA . TRP A 1 99 ? -4.697 -1.008 24.016 1.00 98.25 99 TRP A CA 1
ATOM 780 C C . TRP A 1 99 ? -5.509 -2.217 23.582 1.00 98.25 99 TRP A C 1
ATOM 782 O O . TRP A 1 99 ? -4.966 -3.291 23.330 1.00 98.25 99 TRP A O 1
ATOM 792 N N . HIS A 1 100 ? -6.810 -2.012 23.435 1.00 98.25 100 HIS A N 1
ATOM 793 C CA . HIS A 1 100 ? -7.738 -3.018 22.947 1.00 98.25 100 HIS A CA 1
ATOM 794 C C . HIS A 1 100 ? -8.625 -2.417 21.866 1.00 98.25 100 HIS A C 1
ATOM 796 O O . HIS A 1 100 ? -8.935 -1.227 21.891 1.00 98.25 100 HIS A O 1
ATOM 802 N N . VAL A 1 101 ? -9.059 -3.255 20.930 1.00 98.25 101 VAL A N 1
ATOM 803 C CA . VAL A 1 101 ? -10.164 -2.907 20.035 1.00 98.25 101 VAL A CA 1
ATOM 804 C C . VAL A 1 101 ? -11.435 -2.806 20.881 1.00 98.25 101 VAL A C 1
ATOM 806 O O . VAL A 1 101 ? -11.730 -3.723 21.646 1.00 98.25 101 VAL A O 1
ATOM 809 N N . GLU A 1 102 ? -12.166 -1.695 20.773 1.00 97.31 102 GLU A N 1
ATOM 810 C CA . GLU A 1 102 ? -13.370 -1.445 21.592 1.00 97.31 102 GLU A CA 1
ATOM 811 C C . GLU A 1 102 ? -14.503 -2.422 21.251 1.00 97.31 102 GLU A C 1
ATOM 813 O O . GLU A 1 102 ? -15.276 -2.846 22.111 1.00 97.31 102 GLU A O 1
ATOM 818 N N . ASN A 1 103 ? -14.605 -2.782 19.974 1.00 94.62 103 ASN A N 1
ATOM 819 C CA . ASN A 1 103 ? -15.707 -3.565 19.442 1.00 94.62 103 ASN A CA 1
ATOM 820 C C . ASN A 1 103 ? -15.376 -5.060 19.344 1.00 94.62 103 ASN A C 1
ATOM 822 O O . ASN A 1 103 ? -14.233 -5.470 19.157 1.00 94.62 103 ASN A O 1
ATOM 826 N N . ASN A 1 104 ? -16.420 -5.888 19.406 1.00 92.50 104 ASN A N 1
ATOM 827 C CA . ASN A 1 104 ? -16.312 -7.332 19.198 1.00 92.50 104 ASN A CA 1
ATOM 828 C C . ASN A 1 104 ? -16.027 -7.693 17.728 1.00 92.50 104 ASN A C 1
ATOM 830 O O . ASN A 1 104 ? -16.195 -6.883 16.815 1.00 92.50 104 ASN A O 1
ATOM 834 N N . GLY A 1 105 ? -15.681 -8.962 17.491 1.00 95.06 105 GLY A N 1
ATOM 835 C CA . GLY A 1 105 ? -15.397 -9.461 16.145 1.00 95.06 105 GLY A CA 1
ATOM 836 C C . GLY A 1 105 ? -14.107 -8.847 15.619 1.00 95.06 105 GLY A C 1
ATOM 837 O O . GLY A 1 105 ? -13.123 -8.848 16.346 1.00 95.06 105 GLY A O 1
ATOM 838 N N . TRP A 1 106 ? -14.131 -8.342 14.384 1.00 97.62 106 TRP A N 1
ATOM 839 C CA . TRP A 1 106 ? -13.036 -7.573 13.778 1.00 97.62 106 TRP A CA 1
ATOM 840 C C . TRP A 1 106 ? -12.912 -6.145 14.314 1.00 97.62 106 TRP A C 1
ATOM 842 O O . TRP A 1 106 ? -11.881 -5.505 14.135 1.00 97.62 106 TRP A O 1
ATOM 852 N N . GLY A 1 107 ? -13.996 -5.617 14.887 1.00 97.69 107 GLY A N 1
ATOM 853 C CA . GLY A 1 107 ? -14.104 -4.247 15.377 1.00 97.69 107 GLY A CA 1
ATOM 854 C C . GLY A 1 107 ? -14.072 -3.135 14.322 1.00 97.69 107 GLY A C 1
ATOM 855 O O . GLY A 1 107 ? -14.163 -1.965 14.691 1.00 97.69 107 GLY A O 1
ATOM 856 N N . LEU A 1 108 ? -13.987 -3.479 13.034 1.00 98.44 108 LEU A N 1
ATOM 857 C CA . LEU A 1 108 ? -13.956 -2.531 11.922 1.00 98.44 108 LEU A CA 1
ATOM 858 C C . LEU A 1 108 ? -15.325 -1.871 11.710 1.00 98.44 108 LEU A C 1
ATOM 860 O O . LEU A 1 108 ? -16.361 -2.537 11.740 1.00 98.44 108 LEU A O 1
ATOM 864 N N . ILE A 1 109 ? -15.319 -0.566 11.451 1.00 98.38 109 ILE A N 1
ATOM 865 C CA . ILE A 1 109 ? -16.507 0.243 11.158 1.00 98.38 109 ILE A CA 1
ATOM 866 C C . ILE A 1 109 ? -16.335 0.923 9.801 1.00 98.38 109 ILE A C 1
ATOM 868 O O . ILE A 1 109 ? -15.290 1.512 9.524 1.00 98.38 109 ILE A O 1
ATOM 872 N N . ASN A 1 110 ? -17.377 0.913 8.973 1.00 98.00 110 ASN A N 1
ATOM 873 C CA . ASN A 1 110 ? -17.419 1.746 7.778 1.00 98.00 110 ASN A CA 1
ATOM 874 C C . ASN A 1 110 ? -17.578 3.231 8.177 1.00 98.00 110 ASN A C 1
ATOM 876 O O . ASN A 1 110 ? -18.583 3.572 8.806 1.00 98.00 110 ASN A O 1
ATOM 880 N N . PRO A 1 111 ? -16.658 4.138 7.799 1.00 97.00 111 PRO A N 1
ATOM 881 C CA . PRO A 1 111 ? -16.721 5.543 8.212 1.00 97.00 111 PRO A CA 1
ATOM 882 C C . PRO A 1 111 ? -17.966 6.287 7.705 1.00 97.00 111 PRO A C 1
ATOM 884 O O . PRO A 1 111 ? -18.385 7.261 8.326 1.00 97.00 111 PRO A O 1
ATOM 887 N N . ILE A 1 112 ? -18.574 5.835 6.605 1.00 96.44 112 ILE A N 1
ATOM 888 C CA . ILE A 1 112 ? -19.746 6.471 5.994 1.00 96.44 112 ILE A CA 1
ATOM 889 C C . ILE A 1 112 ? -21.033 5.909 6.598 1.00 96.44 112 ILE A C 1
ATOM 891 O O . ILE A 1 112 ? -21.853 6.659 7.124 1.00 96.44 112 ILE A O 1
ATOM 895 N N . SER A 1 113 ? -21.231 4.589 6.525 1.00 96.75 113 SER A N 1
ATOM 896 C CA . SER A 1 113 ? -22.485 3.965 6.966 1.00 96.75 113 SER A CA 1
ATOM 897 C C . SER A 1 113 ? -22.552 3.724 8.472 1.00 96.75 113 SER A C 1
ATOM 899 O O . SER A 1 113 ? -23.634 3.441 8.984 1.00 96.75 113 SER A O 1
ATOM 901 N N . GLN A 1 114 ? -21.416 3.816 9.175 1.00 96.31 114 GLN A N 1
ATOM 902 C CA . GLN A 1 114 ? -21.269 3.491 10.599 1.00 96.31 114 GLN A CA 1
ATOM 903 C C . GLN A 1 114 ? -21.635 2.035 10.934 1.00 96.31 114 GLN A C 1
ATOM 905 O O . GLN A 1 114 ? -21.867 1.687 12.091 1.00 96.31 114 GLN A O 1
ATOM 910 N N . GLN A 1 115 ? -21.691 1.164 9.924 1.00 96.88 115 GLN A N 1
ATOM 911 C CA . GLN A 1 115 ? -21.962 -0.257 10.103 1.00 96.88 115 GLN A CA 1
ATOM 912 C C . GLN A 1 115 ? -20.676 -1.021 10.411 1.00 96.88 115 GLN A C 1
ATOM 914 O O . GLN A 1 115 ? -19.598 -0.667 9.930 1.00 96.88 115 GLN A O 1
ATOM 919 N N . ILE A 1 116 ? -20.817 -2.089 11.197 1.00 97.31 116 ILE A N 1
ATOM 920 C CA . ILE A 1 116 ? -19.735 -3.038 11.460 1.00 97.31 116 ILE A CA 1
ATOM 921 C C . ILE A 1 116 ? -19.374 -3.741 10.151 1.00 97.31 116 ILE A C 1
ATOM 923 O O . ILE A 1 116 ? -20.257 -4.143 9.394 1.00 97.31 116 ILE A O 1
ATOM 927 N N . ILE A 1 117 ? -18.078 -3.893 9.906 1.00 98.00 117 ILE A N 1
ATOM 928 C CA . ILE A 1 117 ? -17.534 -4.641 8.777 1.00 98.00 117 ILE A CA 1
ATOM 929 C C . ILE A 1 117 ? -17.017 -5.984 9.294 1.00 98.00 117 ILE A C 1
ATOM 931 O O . ILE A 1 117 ? -16.136 -6.021 10.154 1.00 98.00 117 ILE A O 1
ATOM 935 N N . SER A 1 118 ? -17.523 -7.076 8.720 1.00 96.69 118 SER A N 1
ATOM 936 C CA . SER A 1 118 ? -16.885 -8.393 8.787 1.00 96.69 118 SER A CA 1
ATOM 937 C C . SER A 1 118 ? -16.240 -8.671 7.426 1.00 96.69 118 SER A C 1
ATOM 939 O O . SER A 1 118 ? -16.961 -8.941 6.466 1.00 96.69 118 SER A O 1
ATOM 941 N N . PRO A 1 119 ? -14.903 -8.564 7.295 1.00 97.56 119 PRO A N 1
ATOM 942 C CA . PRO A 1 119 ? -14.187 -8.774 6.040 1.00 97.56 119 PRO A CA 1
ATOM 943 C C . PRO A 1 119 ? -14.587 -10.039 5.278 1.00 97.56 119 PRO A C 1
ATOM 945 O O . PRO A 1 119 ? -14.7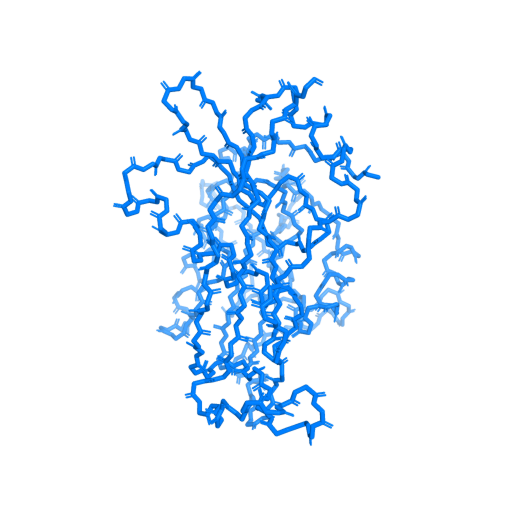51 -9.972 4.064 1.00 97.56 119 PRO A O 1
ATOM 948 N N . GLU A 1 120 ? -14.800 -11.167 5.964 1.00 96.12 120 GLU A N 1
ATOM 949 C CA . GLU A 1 120 ? -15.247 -12.419 5.337 1.00 96.12 120 GLU A CA 1
ATOM 950 C C . GLU A 1 120 ? -16.587 -12.323 4.601 1.00 96.12 120 GLU A C 1
ATOM 952 O O . GLU A 1 120 ? -16.770 -13.014 3.603 1.00 96.12 120 GLU A O 1
ATOM 957 N N . GLU A 1 121 ? -17.507 -11.468 5.050 1.00 96.50 121 GLU A N 1
ATOM 958 C CA . GLU A 1 121 ? -18.822 -11.302 4.418 1.00 96.50 121 GLU A CA 1
ATOM 959 C C . GLU A 1 121 ? -18.748 -10.492 3.117 1.00 96.50 121 GLU A C 1
ATOM 961 O O . GLU A 1 121 ? -19.693 -10.503 2.330 1.00 96.50 121 GLU A O 1
ATOM 966 N N . LEU A 1 122 ? -17.633 -9.792 2.887 1.00 96.69 122 LEU A N 1
ATOM 967 C CA . LEU A 1 122 ? -17.412 -8.955 1.706 1.00 96.69 122 LEU A CA 1
ATOM 968 C C . LEU A 1 122 ? -16.592 -9.657 0.622 1.00 96.69 122 LEU A C 1
ATOM 970 O O . LEU A 1 122 ? -16.473 -9.137 -0.484 1.00 96.69 122 LEU A O 1
ATOM 974 N N . ILE A 1 123 ? -16.024 -10.829 0.914 1.00 95.31 123 ILE A N 1
ATOM 975 C CA . ILE A 1 123 ? -15.294 -11.612 -0.083 1.00 95.31 123 ILE A CA 1
ATOM 976 C C . ILE A 1 123 ? -16.285 -12.138 -1.118 1.00 95.31 123 ILE A C 1
ATOM 978 O O . ILE A 1 123 ? -17.301 -12.745 -0.779 1.00 95.31 123 ILE A O 1
ATOM 982 N N . THR A 1 124 ? -15.955 -11.948 -2.390 1.00 95.12 124 THR A N 1
ATOM 983 C CA . THR A 1 124 ? -16.750 -12.446 -3.513 1.00 95.12 124 THR A CA 1
ATOM 984 C C . THR A 1 124 ? -15.874 -13.228 -4.491 1.00 95.12 124 THR A C 1
ATOM 986 O O . THR A 1 124 ? -14.646 -13.204 -4.407 1.00 95.12 124 THR A O 1
ATOM 989 N N . ASP A 1 125 ? -16.509 -13.890 -5.457 1.00 94.31 125 ASP A N 1
ATOM 990 C CA . ASP A 1 125 ? -15.827 -14.492 -6.611 1.00 94.31 125 ASP A CA 1
ATOM 991 C C . ASP A 1 125 ? -15.617 -13.480 -7.757 1.00 94.31 125 ASP A C 1
ATOM 993 O O . ASP A 1 125 ? -15.273 -13.853 -8.880 1.00 94.31 125 ASP A O 1
ATOM 997 N N . GLU A 1 126 ? -15.861 -12.187 -7.510 1.00 95.94 126 GLU A N 1
ATOM 998 C CA . GLU A 1 126 ? -15.663 -11.145 -8.511 1.00 95.94 126 GLU A CA 1
ATOM 999 C C . GLU A 1 126 ? -14.180 -11.009 -8.866 1.00 95.94 126 GLU A C 1
ATOM 1001 O O . GLU A 1 126 ? -13.306 -10.865 -8.003 1.00 95.94 126 GLU A O 1
ATOM 1006 N N . VAL A 1 127 ? -13.916 -11.010 -10.170 1.00 95.25 127 VAL A N 1
ATOM 1007 C CA . VAL A 1 127 ? -12.600 -10.743 -10.741 1.00 95.25 127 VAL A CA 1
ATOM 1008 C C . VAL A 1 127 ? -12.358 -9.238 -10.703 1.00 95.25 127 VAL A C 1
ATOM 1010 O O . VAL A 1 127 ? -12.948 -8.489 -11.477 1.00 95.25 127 VAL A O 1
ATOM 1013 N N . ILE A 1 128 ? -11.477 -8.804 -9.803 1.00 96.88 128 ILE A N 1
ATOM 1014 C CA . ILE A 1 128 ? -11.145 -7.390 -9.619 1.00 96.88 128 ILE A CA 1
ATOM 1015 C C . ILE A 1 128 ? -9.800 -7.097 -10.282 1.00 96.88 128 ILE A C 1
ATOM 1017 O O . ILE A 1 128 ? -8.774 -7.667 -9.906 1.00 96.88 128 ILE A O 1
ATOM 1021 N N . GLU A 1 129 ? -9.798 -6.194 -11.261 1.00 97.06 129 GLU A N 1
ATOM 1022 C CA . GLU A 1 129 ? -8.562 -5.653 -11.829 1.00 97.06 129 GLU A CA 1
ATOM 1023 C C . GLU A 1 129 ? -7.829 -4.786 -10.792 1.00 97.06 129 GLU A C 1
ATOM 1025 O O . GLU A 1 129 ? -8.447 -4.038 -10.032 1.00 97.06 129 GLU A O 1
ATOM 1030 N N . MET A 1 130 ? -6.501 -4.898 -10.752 1.00 97.25 130 MET A N 1
ATOM 1031 C CA . MET A 1 130 ? -5.654 -4.147 -9.830 1.00 97.25 130 MET A CA 1
ATOM 1032 C C . MET A 1 130 ? -5.696 -2.646 -10.134 1.00 97.25 130 MET A C 1
ATOM 1034 O O . MET A 1 130 ? -5.429 -2.210 -11.260 1.00 97.25 130 MET A O 1
ATOM 1038 N N . SER A 1 131 ? -5.942 -1.842 -9.102 1.00 96.38 131 SER A N 1
ATOM 1039 C CA . SER A 1 131 ? -5.856 -0.380 -9.176 1.00 96.38 131 SER A CA 1
ATOM 1040 C C . SER A 1 131 ? -4.423 0.105 -9.424 1.00 96.38 131 SER A C 1
ATOM 1042 O O . SER A 1 131 ? -3.454 -0.617 -9.192 1.00 96.38 131 SER A O 1
ATOM 1044 N N . ASP A 1 132 ? -4.261 1.356 -9.867 1.00 95.38 132 ASP A N 1
ATOM 1045 C CA . ASP A 1 132 ? -2.931 1.967 -10.050 1.00 95.38 132 ASP A CA 1
ATOM 1046 C C . ASP A 1 132 ? -2.108 1.977 -8.759 1.00 95.38 132 ASP A C 1
ATOM 1048 O O . ASP A 1 132 ? -0.889 1.822 -8.798 1.00 95.38 132 ASP A O 1
ATOM 1052 N N . TRP A 1 133 ? -2.780 2.117 -7.615 1.00 95.25 133 TRP A N 1
ATOM 1053 C CA . TRP A 1 133 ? -2.140 2.021 -6.311 1.00 95.25 133 TRP A CA 1
ATOM 1054 C C . TRP A 1 133 ? -1.590 0.616 -6.056 1.00 95.25 133 TRP A C 1
ATOM 1056 O O . TRP A 1 133 ? -0.450 0.499 -5.631 1.00 95.25 133 TRP A O 1
ATOM 1066 N N . GLU A 1 134 ? -2.331 -0.448 -6.383 1.00 96.44 134 GLU A N 1
ATOM 1067 C CA . GLU A 1 134 ? -1.837 -1.824 -6.217 1.00 96.44 134 GLU A CA 1
ATOM 1068 C C . GLU A 1 134 ? -0.627 -2.104 -7.121 1.00 96.44 134 GLU A C 1
ATOM 1070 O O . GLU A 1 134 ? 0.329 -2.745 -6.691 1.00 96.44 134 GLU A O 1
ATOM 1075 N N . ILE A 1 135 ? -0.626 -1.601 -8.363 1.00 97.38 135 ILE A N 1
ATOM 1076 C CA . ILE A 1 135 ? 0.539 -1.732 -9.258 1.00 97.38 135 ILE A CA 1
ATOM 1077 C C . ILE A 1 135 ? 1.751 -1.003 -8.668 1.00 97.38 135 ILE A C 1
ATOM 1079 O O . ILE A 1 135 ? 2.860 -1.544 -8.670 1.00 97.38 135 ILE A O 1
ATOM 1083 N N . GLN A 1 136 ? 1.549 0.207 -8.144 1.00 96.50 136 GLN A N 1
ATOM 1084 C CA . GLN A 1 136 ? 2.613 0.985 -7.521 1.00 96.50 136 GLN A CA 1
ATOM 1085 C C . GLN A 1 136 ? 3.125 0.329 -6.235 1.00 96.50 136 GLN A C 1
ATOM 1087 O O . GLN A 1 136 ? 4.336 0.252 -6.049 1.00 96.50 136 GLN A O 1
ATOM 1092 N N . ASP A 1 137 ? 2.241 -0.180 -5.380 1.00 95.31 137 ASP A N 1
ATOM 1093 C CA . ASP A 1 137 ? 2.592 -0.874 -4.139 1.00 95.31 137 ASP A CA 1
ATOM 1094 C C . ASP A 1 137 ? 3.454 -2.110 -4.408 1.00 95.31 137 ASP A C 1
ATOM 1096 O O . ASP A 1 137 ? 4.525 -2.280 -3.817 1.00 95.31 137 ASP A O 1
ATOM 1100 N N . MET A 1 138 ? 3.063 -2.913 -5.401 1.00 96.50 138 MET A N 1
ATOM 1101 C CA . MET A 1 138 ? 3.856 -4.053 -5.855 1.00 96.50 138 MET A CA 1
ATOM 1102 C C . MET A 1 138 ? 5.214 -3.616 -6.410 1.00 96.50 138 MET A C 1
ATOM 1104 O O . MET A 1 138 ? 6.241 -4.199 -6.057 1.00 96.50 138 MET A O 1
ATOM 1108 N N . ALA A 1 139 ? 5.254 -2.574 -7.245 1.00 97.94 139 ALA A N 1
ATOM 1109 C CA . ALA A 1 139 ? 6.499 -2.053 -7.801 1.00 97.94 139 ALA A CA 1
ATOM 1110 C C . ALA A 1 139 ? 7.459 -1.551 -6.710 1.00 97.94 139 ALA A C 1
ATOM 1112 O O . ALA A 1 139 ? 8.640 -1.906 -6.714 1.00 97.94 139 ALA A O 1
ATOM 1113 N N . VAL A 1 140 ? 6.962 -0.769 -5.750 1.00 97.06 140 VAL A N 1
ATOM 1114 C CA . VAL A 1 140 ? 7.749 -0.259 -4.618 1.00 97.06 140 VAL A CA 1
ATOM 1115 C C . VAL A 1 140 ? 8.247 -1.408 -3.751 1.00 97.06 140 VAL A C 1
ATOM 1117 O O . VAL A 1 140 ? 9.429 -1.433 -3.411 1.00 97.06 140 VAL A O 1
ATOM 1120 N N . THR A 1 141 ? 7.396 -2.394 -3.461 1.00 96.12 141 THR A N 1
ATOM 1121 C CA . THR A 1 141 ? 7.763 -3.587 -2.685 1.00 96.12 141 THR A CA 1
ATOM 1122 C C . THR A 1 141 ? 8.873 -4.388 -3.364 1.00 96.12 141 THR A C 1
ATOM 1124 O O . THR A 1 141 ? 9.835 -4.787 -2.711 1.00 96.12 141 THR A O 1
ATOM 1127 N N . ILE A 1 142 ? 8.808 -4.569 -4.685 1.00 97.81 142 ILE A N 1
ATOM 1128 C CA . ILE A 1 142 ? 9.857 -5.250 -5.457 1.00 97.81 142 ILE A CA 1
ATOM 1129 C C . ILE A 1 142 ? 11.198 -4.516 -5.333 1.00 97.81 142 ILE A C 1
ATOM 1131 O O . ILE A 1 142 ? 12.223 -5.150 -5.077 1.00 97.81 142 ILE A O 1
ATOM 1135 N N . ILE A 1 143 ? 11.215 -3.190 -5.501 1.00 98.31 143 ILE A N 1
ATOM 1136 C CA . ILE A 1 143 ? 12.457 -2.406 -5.409 1.00 98.31 143 ILE A CA 1
ATOM 1137 C C . ILE A 1 143 ? 12.994 -2.375 -3.978 1.00 98.31 143 ILE A C 1
ATOM 1139 O O . ILE A 1 143 ? 14.196 -2.547 -3.777 1.00 98.31 143 ILE A O 1
ATOM 1143 N N . LYS A 1 144 ? 12.113 -2.221 -2.986 1.00 96.88 144 LYS A N 1
ATOM 1144 C CA . LYS A 1 144 ? 12.448 -2.308 -1.561 1.00 96.88 144 LYS A CA 1
ATOM 1145 C C . LYS A 1 144 ? 13.148 -3.630 -1.248 1.00 96.88 144 LYS A C 1
ATOM 1147 O O . LYS A 1 144 ? 14.260 -3.612 -0.728 1.00 96.88 144 LYS A O 1
ATOM 1152 N N . ASN A 1 145 ? 12.536 -4.755 -1.614 1.00 97.06 145 ASN A N 1
ATOM 1153 C CA . ASN A 1 145 ? 13.080 -6.080 -1.324 1.00 97.06 145 ASN A CA 1
ATOM 1154 C C . ASN A 1 145 ? 14.431 -6.288 -2.017 1.00 97.06 145 ASN A C 1
ATOM 1156 O O . ASN A 1 145 ? 15.364 -6.770 -1.389 1.00 97.06 145 ASN A O 1
ATOM 1160 N N . LYS A 1 146 ? 14.593 -5.835 -3.268 1.00 97.50 146 LYS A N 1
ATOM 1161 C CA . LYS A 1 146 ? 15.893 -5.884 -3.960 1.00 97.50 146 LYS A CA 1
ATOM 1162 C C . LYS A 1 146 ? 16.988 -5.092 -3.248 1.00 97.50 146 LYS A C 1
ATOM 1164 O O . LYS A 1 146 ? 18.131 -5.540 -3.183 1.00 97.50 146 LYS A O 1
ATOM 1169 N N . LEU A 1 147 ? 16.659 -3.910 -2.730 1.00 97.12 147 LEU A N 1
ATOM 1170 C CA . LEU A 1 147 ? 17.600 -3.104 -1.955 1.00 97.12 147 LEU A CA 1
ATOM 1171 C C . LEU A 1 147 ? 17.980 -3.812 -0.647 1.00 97.12 147 LEU A C 1
ATOM 1173 O O . LEU A 1 147 ? 19.168 -3.911 -0.340 1.00 97.12 147 LEU A O 1
ATOM 1177 N N . GLU A 1 148 ? 17.008 -4.370 0.073 1.00 97.06 148 GLU A N 1
ATOM 1178 C CA . GLU A 1 148 ? 17.247 -5.146 1.298 1.00 97.06 148 GLU A CA 1
ATOM 1179 C C . GLU A 1 148 ? 18.094 -6.401 1.037 1.00 97.06 148 GLU A C 1
ATOM 1181 O O . GLU A 1 148 ? 19.065 -6.646 1.751 1.00 97.06 148 GLU A O 1
ATOM 1186 N N . GLU A 1 149 ? 17.802 -7.149 -0.029 1.00 97.19 149 GLU A N 1
ATOM 1187 C CA . GLU A 1 149 ? 18.584 -8.313 -0.475 1.00 97.19 149 GLU A CA 1
ATOM 1188 C C . GLU A 1 149 ? 20.029 -7.941 -0.834 1.00 97.19 149 GLU A C 1
ATOM 1190 O O . GLU A 1 149 ? 20.948 -8.735 -0.634 1.00 97.19 149 GLU A O 1
ATOM 1195 N N . SER A 1 150 ? 20.256 -6.713 -1.312 1.00 95.62 150 SER A N 1
ATOM 1196 C CA . SER A 1 150 ? 21.598 -6.166 -1.556 1.00 95.62 150 SER A CA 1
ATOM 1197 C C . SER A 1 150 ? 22.295 -5.626 -0.295 1.00 95.62 150 SER A C 1
ATOM 1199 O O . SER A 1 150 ? 23.407 -5.100 -0.376 1.00 95.62 150 SER A O 1
ATOM 1201 N N . GLY A 1 151 ? 21.662 -5.751 0.874 1.00 96.62 151 GLY A N 1
ATOM 1202 C CA . GLY A 1 151 ? 22.194 -5.323 2.168 1.00 96.62 151 GLY A CA 1
ATOM 1203 C C . GLY A 1 151 ? 21.964 -3.848 2.503 1.00 96.62 151 GLY A C 1
ATOM 1204 O O . GLY A 1 151 ? 22.607 -3.334 3.418 1.00 96.62 151 GLY A O 1
ATOM 1205 N N . LYS A 1 152 ? 21.081 -3.143 1.785 1.00 96.38 152 LYS A N 1
ATOM 1206 C CA . LYS A 1 152 ? 20.735 -1.745 2.090 1.00 96.38 152 LYS A CA 1
ATOM 1207 C C . LYS A 1 152 ? 19.646 -1.681 3.160 1.00 96.38 152 LYS A C 1
ATOM 1209 O O . LYS A 1 152 ? 18.698 -2.462 3.140 1.00 96.38 152 LYS A O 1
ATOM 1214 N N . ARG A 1 153 ? 19.749 -0.711 4.075 1.00 95.25 153 ARG A N 1
ATOM 1215 C CA . ARG A 1 153 ? 18.708 -0.447 5.078 1.00 95.25 153 ARG A CA 1
ATOM 1216 C C . ARG A 1 153 ? 17.704 0.571 4.550 1.00 95.25 153 ARG A C 1
ATOM 1218 O O . ARG A 1 153 ? 18.077 1.692 4.208 1.00 95.25 153 ARG A O 1
ATOM 1225 N N . ILE A 1 154 ? 16.430 0.196 4.538 1.00 93.81 154 ILE A N 1
ATOM 1226 C CA . ILE A 1 154 ? 15.327 1.085 4.167 1.00 93.81 154 ILE A CA 1
ATOM 1227 C C . ILE A 1 154 ? 15.044 2.066 5.310 1.00 93.81 154 ILE A C 1
ATOM 1229 O O . ILE A 1 154 ? 14.999 1.686 6.481 1.00 93.81 154 ILE A O 1
ATOM 1233 N N . MET A 1 155 ? 14.875 3.341 4.968 1.00 91.56 155 MET A N 1
ATOM 1234 C CA . MET A 1 155 ? 14.551 4.417 5.909 1.00 91.56 155 MET A CA 1
ATOM 1235 C C . MET A 1 155 ? 13.052 4.721 5.921 1.00 91.56 155 MET A C 1
ATOM 1237 O O . MET A 1 155 ? 12.470 4.905 6.987 1.00 91.56 155 MET A O 1
ATOM 1241 N N . SER A 1 156 ? 12.434 4.787 4.741 1.00 90.00 156 SER A N 1
ATOM 1242 C CA . SER A 1 156 ? 10.990 4.958 4.565 1.00 90.00 156 SER A CA 1
ATOM 1243 C C . SER A 1 156 ? 10.568 4.546 3.156 1.00 90.00 156 SER A C 1
ATOM 1245 O O . SER A 1 156 ? 11.388 4.523 2.237 1.00 90.00 156 SER A O 1
ATOM 1247 N N . TRP A 1 157 ? 9.292 4.210 2.980 1.00 92.81 157 TRP A N 1
ATOM 1248 C CA . TRP A 1 157 ? 8.681 3.974 1.674 1.00 92.81 157 TRP A CA 1
ATOM 1249 C C . TRP A 1 157 ? 7.176 4.216 1.735 1.00 92.81 157 TRP A C 1
ATOM 1251 O O . TRP A 1 157 ? 6.577 4.214 2.815 1.00 92.81 157 TRP A O 1
ATOM 1261 N N . GLN A 1 158 ? 6.582 4.439 0.569 1.00 89.94 158 GLN A N 1
ATOM 1262 C CA . GLN A 1 158 ? 5.154 4.670 0.405 1.00 89.94 158 GLN A CA 1
ATOM 1263 C C . GLN A 1 158 ? 4.716 4.301 -1.020 1.00 89.94 158 GLN A C 1
ATOM 1265 O O . GLN A 1 158 ? 5.527 4.334 -1.950 1.00 89.94 158 GLN A O 1
ATOM 1270 N N . SER A 1 159 ? 3.431 3.995 -1.177 1.00 89.88 159 SER A N 1
ATOM 1271 C CA . SER A 1 159 ? 2.884 3.398 -2.400 1.00 89.88 159 SER A CA 1
ATOM 1272 C C . SER A 1 159 ? 1.887 4.289 -3.149 1.00 89.88 159 SER A C 1
ATOM 1274 O O . SER A 1 159 ? 1.370 3.873 -4.180 1.00 89.88 159 SER A O 1
ATOM 1276 N N . ASP A 1 160 ? 1.616 5.522 -2.695 1.00 88.31 160 ASP A N 1
ATOM 1277 C CA . ASP A 1 160 ? 0.783 6.463 -3.454 1.00 88.31 160 ASP A CA 1
ATOM 1278 C C . ASP A 1 160 ? 1.534 6.906 -4.734 1.00 88.31 160 ASP A C 1
ATOM 1280 O O . ASP A 1 160 ? 2.614 7.509 -4.640 1.00 88.31 160 ASP A O 1
ATOM 1284 N N . PRO A 1 161 ? 0.970 6.659 -5.937 1.00 88.31 161 PRO A N 1
ATOM 1285 C CA . PRO A 1 161 ? 1.584 7.038 -7.216 1.00 88.31 161 PRO A CA 1
ATOM 1286 C C . PRO A 1 161 ? 1.831 8.548 -7.397 1.00 88.31 161 PRO A C 1
ATOM 1288 O O . PRO A 1 161 ? 2.552 8.963 -8.309 1.00 88.31 161 PRO A O 1
ATOM 1291 N N . LEU A 1 162 ? 1.204 9.391 -6.572 1.00 86.31 162 LEU A N 1
ATOM 1292 C CA . LEU A 1 162 ? 1.295 10.853 -6.632 1.00 86.31 162 LEU A CA 1
ATOM 1293 C C . LEU A 1 162 ? 2.295 11.437 -5.628 1.00 86.31 162 LEU A C 1
ATOM 1295 O O . LEU A 1 162 ? 2.517 12.653 -5.617 1.00 86.31 162 LEU A O 1
ATOM 1299 N N . VAL A 1 163 ? 2.890 10.597 -4.785 1.00 88.00 163 VAL A N 1
ATOM 1300 C CA . VAL A 1 163 ? 3.846 11.004 -3.759 1.00 88.00 163 VAL A CA 1
ATOM 1301 C C . VAL A 1 163 ? 5.249 10.559 -4.156 1.00 88.00 163 VAL A C 1
ATOM 1303 O O . VAL A 1 163 ? 5.471 9.439 -4.608 1.00 88.00 163 VAL A O 1
ATOM 1306 N N . TYR A 1 164 ? 6.217 11.458 -3.981 1.00 91.31 164 TYR A N 1
ATOM 1307 C CA . TYR A 1 164 ? 7.607 11.219 -4.341 1.00 91.31 164 TYR A CA 1
ATOM 1308 C C . TYR A 1 164 ? 8.567 11.752 -3.269 1.00 91.31 164 TYR A C 1
ATOM 1310 O O . TYR A 1 164 ? 8.271 12.779 -2.652 1.00 91.31 164 TYR A O 1
ATOM 1318 N N . PRO A 1 165 ? 9.739 11.114 -3.101 1.00 93.69 165 PRO A N 1
ATOM 1319 C CA . PRO A 1 165 ? 10.129 9.851 -3.738 1.00 93.69 165 PRO A CA 1
ATOM 1320 C C . PRO A 1 165 ? 9.362 8.653 -3.154 1.00 93.69 165 PRO A C 1
ATOM 1322 O O . PRO A 1 165 ? 8.675 8.772 -2.141 1.00 93.69 165 PRO A O 1
ATOM 1325 N N . SER A 1 166 ? 9.443 7.501 -3.818 1.00 95.19 166 SER A N 1
ATOM 1326 C CA . SER A 1 166 ? 8.722 6.294 -3.397 1.00 95.19 166 SER A CA 1
ATOM 1327 C C . SER A 1 166 ? 9.398 5.610 -2.211 1.00 95.19 166 SER A C 1
ATOM 1329 O O . SER A 1 166 ? 8.718 5.026 -1.374 1.00 95.19 166 SER A O 1
ATOM 1331 N N . LEU A 1 167 ? 10.729 5.695 -2.120 1.00 94.56 167 LEU A N 1
ATOM 1332 C CA . LEU A 1 167 ? 11.496 5.124 -1.016 1.00 94.56 167 LEU A CA 1
ATOM 1333 C C . LEU A 1 167 ? 12.788 5.898 -0.732 1.00 94.56 167 LEU A C 1
ATOM 1335 O O . LEU A 1 167 ? 13.375 6.517 -1.625 1.00 94.56 167 LEU A O 1
ATOM 1339 N N . TRP A 1 168 ? 13.237 5.796 0.513 1.00 95.38 168 TRP A N 1
ATOM 1340 C CA . TRP A 1 168 ? 14.523 6.264 1.017 1.00 95.38 168 TRP A CA 1
ATOM 1341 C C . TRP A 1 168 ? 15.291 5.093 1.624 1.00 95.38 168 TRP A C 1
ATOM 1343 O O . TRP A 1 168 ? 14.707 4.265 2.327 1.00 95.38 168 TRP A O 1
ATOM 1353 N N . TYR A 1 169 ? 16.600 5.044 1.408 1.00 95.50 169 TYR A N 1
ATOM 1354 C CA . TYR A 1 169 ? 17.484 4.043 2.003 1.00 95.50 169 TYR A CA 1
ATOM 1355 C C . TYR A 1 169 ? 18.837 4.650 2.384 1.00 95.50 169 TYR A C 1
ATOM 1357 O O . TYR A 1 169 ? 19.203 5.744 1.948 1.00 95.50 169 TYR A O 1
ATOM 1365 N N . GLU A 1 170 ? 19.594 3.936 3.211 1.00 95.50 170 GLU A N 1
ATOM 1366 C CA . GLU A 1 170 ? 20.971 4.300 3.532 1.00 95.50 170 GLU A CA 1
ATOM 1367 C C . GLU A 1 170 ? 21.925 3.924 2.397 1.00 95.50 170 GLU A C 1
ATOM 1369 O O . GLU A 1 170 ? 22.228 2.747 2.179 1.00 95.50 170 GLU A O 1
ATOM 1374 N N . GLY A 1 171 ? 22.408 4.936 1.681 1.00 93.75 171 GLY A N 1
ATOM 1375 C CA . GLY A 1 171 ? 23.503 4.806 0.732 1.00 93.75 171 GLY A CA 1
ATOM 1376 C C . GLY A 1 171 ? 24.873 4.920 1.398 1.00 93.75 171 GLY A C 1
ATOM 1377 O O . GLY A 1 171 ? 25.013 5.281 2.568 1.00 93.75 171 GLY A O 1
ATOM 1378 N N . ASP A 1 172 ? 25.918 4.658 0.616 1.00 90.62 172 ASP A N 1
ATOM 1379 C CA . ASP A 1 172 ? 27.289 4.524 1.133 1.00 90.62 172 ASP A CA 1
ATOM 1380 C C . ASP A 1 172 ? 27.865 5.845 1.672 1.00 90.62 172 ASP A C 1
ATOM 1382 O O . ASP A 1 172 ? 28.798 5.847 2.472 1.00 90.62 172 ASP A O 1
ATOM 1386 N N . THR A 1 173 ? 27.317 6.984 1.236 1.00 90.31 173 THR A N 1
ATOM 1387 C CA . THR A 1 173 ? 27.759 8.323 1.662 1.00 90.31 173 THR A CA 1
ATOM 1388 C C . THR A 1 173 ? 26.639 9.147 2.298 1.00 90.31 173 THR A C 1
ATOM 1390 O O . THR A 1 173 ? 26.754 10.371 2.361 1.00 90.31 173 THR A O 1
ATOM 1393 N N . GLY A 1 174 ? 25.539 8.512 2.704 1.00 93.19 174 GLY A N 1
ATOM 1394 C CA . GLY A 1 174 ? 24.352 9.174 3.248 1.00 93.19 174 GLY A CA 1
ATOM 1395 C C . GLY A 1 174 ? 23.049 8.668 2.624 1.00 93.19 174 GLY A C 1
ATOM 1396 O O . GLY A 1 174 ? 23.084 7.751 1.805 1.00 93.19 174 GLY A O 1
ATOM 1397 N N . PRO A 1 175 ? 21.895 9.250 3.001 1.00 95.12 175 PRO A N 1
ATOM 1398 C CA . PRO A 1 175 ? 20.599 8.852 2.461 1.00 95.12 175 PRO A CA 1
ATOM 1399 C C . PRO A 1 175 ? 20.557 8.950 0.935 1.00 95.12 175 PRO A C 1
ATOM 1401 O O . PRO A 1 175 ? 21.103 9.886 0.354 1.00 95.12 175 PRO A O 1
ATOM 1404 N N . GLU A 1 176 ? 19.879 8.017 0.286 1.00 96.62 176 GLU A N 1
ATOM 1405 C CA . GLU A 1 176 ? 19.606 8.013 -1.154 1.00 96.62 176 GLU A CA 1
ATOM 1406 C C . GLU A 1 176 ? 18.114 7.716 -1.359 1.00 96.62 176 GLU A C 1
ATOM 1408 O O . GLU A 1 176 ? 17.469 7.108 -0.498 1.00 96.62 176 GLU A O 1
ATOM 1413 N N . TYR A 1 177 ? 17.539 8.187 -2.467 1.00 96.31 177 TYR A N 1
ATOM 1414 C CA . TYR A 1 177 ? 16.113 8.001 -2.751 1.00 96.31 177 TYR A CA 1
ATOM 1415 C C . TYR A 1 177 ? 15.865 7.363 -4.109 1.00 96.31 177 TYR A C 1
ATOM 1417 O O . TYR A 1 177 ? 16.646 7.529 -5.047 1.00 96.31 177 TYR A O 1
ATOM 1425 N N . VAL A 1 178 ? 14.727 6.683 -4.234 1.00 97.31 178 VAL A N 1
ATOM 1426 C CA . VAL A 1 178 ? 14.277 6.114 -5.507 1.00 97.31 178 VAL A CA 1
ATOM 1427 C C . VAL A 1 178 ? 12.876 6.607 -5.844 1.00 97.31 178 VAL A C 1
ATOM 1429 O O . VAL A 1 178 ? 11.954 6.579 -5.027 1.00 97.31 178 VAL A O 1
ATOM 1432 N N . VAL A 1 179 ? 12.728 7.059 -7.082 1.00 97.31 179 VAL A N 1
ATOM 1433 C CA . VAL A 1 179 ? 11.459 7.303 -7.758 1.00 97.31 179 VAL A CA 1
ATOM 1434 C C . VAL A 1 179 ? 11.114 6.027 -8.518 1.00 97.31 179 VAL A C 1
ATOM 1436 O O . VAL A 1 179 ? 11.763 5.701 -9.510 1.00 97.31 179 VAL A O 1
ATOM 1439 N N . VAL A 1 180 ? 10.114 5.289 -8.044 1.00 97.81 180 VAL A N 1
ATOM 1440 C CA . VAL A 1 180 ? 9.656 4.069 -8.716 1.00 97.81 180 VAL A CA 1
ATOM 1441 C C . VAL A 1 180 ? 8.524 4.442 -9.663 1.00 97.81 180 VAL A C 1
ATOM 1443 O O . VAL A 1 180 ? 7.467 4.888 -9.217 1.00 97.81 180 VAL A O 1
ATOM 1446 N N . GLY A 1 181 ? 8.750 4.277 -10.963 1.00 97.12 181 GLY A N 1
ATOM 1447 C CA . GLY A 1 181 ? 7.696 4.345 -11.969 1.00 97.12 181 GLY A CA 1
ATOM 1448 C C . GLY A 1 181 ? 7.087 2.965 -12.165 1.00 97.12 181 GLY A C 1
ATOM 1449 O O . GLY A 1 181 ? 7.821 2.007 -12.401 1.00 97.12 181 GLY A O 1
ATOM 1450 N N . SER A 1 182 ? 5.762 2.862 -12.106 1.00 97.50 182 SER A N 1
ATOM 1451 C CA . SER A 1 182 ? 5.045 1.618 -12.382 1.00 97.50 182 SER A CA 1
ATOM 1452 C C . SER A 1 182 ? 4.237 1.696 -13.680 1.00 97.50 182 SER A C 1
ATOM 1454 O O . SER A 1 182 ? 3.780 2.765 -14.092 1.00 97.50 182 SER A O 1
ATOM 1456 N N . ALA A 1 183 ? 4.093 0.562 -14.364 1.00 97.44 183 ALA A N 1
ATOM 1457 C CA . ALA A 1 183 ? 3.250 0.425 -15.548 1.00 97.44 183 ALA A CA 1
ATOM 1458 C C . ALA A 1 183 ? 2.720 -1.009 -15.700 1.00 97.44 183 ALA A C 1
ATOM 1460 O O . ALA A 1 183 ? 3.236 -1.950 -15.095 1.00 97.44 183 ALA A O 1
ATOM 1461 N N . ARG A 1 184 ? 1.696 -1.171 -16.543 1.00 97.81 184 ARG A N 1
ATOM 1462 C CA . ARG A 1 184 ? 1.130 -2.473 -16.923 1.00 97.81 184 ARG A CA 1
ATOM 1463 C C . ARG A 1 184 ? 1.581 -2.841 -18.333 1.00 97.81 184 ARG A C 1
ATOM 1465 O O . ARG A 1 184 ? 1.604 -1.971 -19.205 1.00 97.81 184 ARG A O 1
ATOM 1472 N N . HIS A 1 185 ? 1.894 -4.112 -18.570 1.00 97.00 185 HIS A N 1
ATOM 1473 C CA . HIS A 1 185 ? 2.006 -4.645 -19.929 1.00 97.00 185 HIS A CA 1
ATOM 1474 C C . HIS A 1 185 ? 0.716 -4.293 -20.713 1.00 97.00 185 HIS A C 1
ATOM 1476 O O . HIS A 1 185 ? -0.366 -4.356 -20.127 1.00 97.00 185 HIS A O 1
ATOM 1482 N N . PRO A 1 186 ? 0.807 -3.830 -21.975 1.00 96.44 186 PRO A N 1
ATOM 1483 C CA . PRO A 1 186 ? 1.945 -3.940 -22.885 1.00 96.44 186 PRO A CA 1
ATOM 1484 C C . PRO A 1 186 ? 2.971 -2.803 -22.841 1.00 96.44 186 PRO A C 1
ATOM 1486 O O . PRO A 1 186 ? 3.953 -2.850 -23.579 1.00 96.44 186 PRO A O 1
ATOM 1489 N N . ILE A 1 187 ? 2.817 -1.818 -21.949 1.00 96.38 187 ILE A N 1
ATOM 1490 C CA . ILE A 1 187 ? 3.799 -0.735 -21.794 1.00 96.38 187 ILE A CA 1
ATOM 1491 C C . ILE A 1 187 ? 5.165 -1.333 -21.447 1.00 96.38 187 ILE A C 1
ATOM 1493 O O . ILE A 1 187 ? 5.300 -2.085 -20.488 1.00 96.38 187 ILE A O 1
ATOM 1497 N N . ARG A 1 188 ? 6.199 -0.990 -22.219 1.00 93.56 188 ARG A N 1
ATOM 1498 C CA . ARG A 1 188 ? 7.531 -1.608 -22.080 1.00 93.56 188 ARG A CA 1
ATOM 1499 C C . ARG A 1 188 ? 8.370 -1.036 -20.947 1.00 93.56 188 ARG A C 1
ATOM 1501 O O . ARG A 1 188 ? 9.224 -1.762 -20.425 1.00 93.56 188 ARG A O 1
ATOM 1508 N N . GLU A 1 189 ? 8.140 0.235 -20.626 1.00 96.38 189 GLU A N 1
ATOM 1509 C CA . GLU A 1 189 ? 8.836 1.015 -19.603 1.00 96.38 189 GLU A CA 1
ATOM 1510 C C . GLU A 1 189 ? 7.886 2.063 -19.014 1.00 96.38 189 GLU A C 1
ATOM 1512 O O . GLU A 1 189 ? 7.156 2.748 -19.737 1.00 96.38 189 GLU A O 1
ATOM 1517 N N . ALA A 1 190 ? 7.892 2.186 -17.689 1.00 96.56 190 ALA A N 1
ATOM 1518 C CA . ALA A 1 190 ? 7.188 3.244 -16.993 1.00 96.56 190 ALA A CA 1
ATOM 1519 C C . ALA A 1 190 ? 7.836 4.596 -17.308 1.00 96.56 190 ALA A C 1
ATOM 1521 O O . ALA A 1 190 ? 9.056 4.719 -17.418 1.00 96.56 190 ALA A O 1
ATOM 1522 N N . LYS A 1 191 ? 7.010 5.632 -17.440 1.00 94.06 191 LYS A N 1
ATOM 1523 C CA . LYS A 1 191 ? 7.498 6.975 -17.750 1.00 94.06 191 LYS A CA 1
ATOM 1524 C C . LYS A 1 191 ? 8.044 7.644 -16.497 1.00 94.06 191 LYS A C 1
ATOM 1526 O O . LYS A 1 191 ? 7.447 7.550 -15.425 1.00 94.06 191 LYS A O 1
ATOM 1531 N N . LEU A 1 192 ? 9.129 8.392 -16.670 1.00 93.56 192 LEU A N 1
ATOM 1532 C CA . LEU A 1 192 ? 9.604 9.322 -15.656 1.00 93.56 192 LEU A CA 1
ATOM 1533 C C . LEU A 1 192 ? 8.489 10.336 -15.319 1.00 93.56 192 LEU A C 1
ATOM 1535 O O . LEU A 1 192 ? 7.838 10.844 -16.243 1.00 93.56 192 LEU A O 1
ATOM 1539 N N . PRO A 1 193 ? 8.264 10.668 -14.035 1.00 92.38 193 PRO A N 1
ATOM 1540 C CA . PRO A 1 193 ? 7.289 11.684 -13.662 1.00 92.38 193 PRO A CA 1
ATOM 1541 C C . PRO A 1 193 ? 7.596 13.028 -14.327 1.00 92.38 193 PRO A C 1
ATOM 1543 O O . PRO A 1 193 ? 8.735 13.496 -14.334 1.00 92.38 193 PRO A O 1
ATOM 1546 N N . SER A 1 194 ? 6.569 13.695 -14.854 1.00 91.94 194 SER A N 1
ATOM 1547 C CA . SER A 1 194 ? 6.730 14.975 -15.563 1.00 91.94 194 SER A CA 1
ATOM 1548 C C . SER A 1 194 ? 7.248 16.109 -14.669 1.00 91.94 194 SER A C 1
ATOM 1550 O O . SER A 1 194 ? 7.803 17.088 -15.161 1.00 91.94 194 SER A O 1
ATOM 1552 N N . ASN A 1 195 ? 7.098 15.977 -13.350 1.00 91.50 195 ASN A N 1
ATOM 1553 C CA . ASN A 1 195 ? 7.553 16.915 -12.327 1.00 91.50 195 ASN A CA 1
ATOM 1554 C C . ASN A 1 195 ? 8.916 16.538 -11.710 1.00 91.50 195 ASN A C 1
ATOM 1556 O O . ASN A 1 195 ? 9.193 16.951 -10.582 1.00 91.50 195 ASN A O 1
ATOM 1560 N N . ILE A 1 196 ? 9.765 15.779 -12.413 1.00 93.69 196 ILE A N 1
ATOM 1561 C CA . ILE A 1 196 ? 11.028 15.254 -11.869 1.00 93.69 196 ILE A CA 1
ATOM 1562 C C . ILE A 1 196 ? 11.953 16.322 -11.269 1.00 93.69 196 ILE A C 1
ATOM 1564 O O . ILE A 1 196 ? 12.534 16.098 -10.210 1.00 93.69 196 ILE A O 1
ATOM 1568 N N . GLU A 1 197 ? 12.039 17.513 -11.864 1.00 93.75 197 GLU A N 1
ATOM 1569 C CA . GLU A 1 197 ? 12.881 18.589 -11.322 1.00 93.75 197 GLU A CA 1
ATOM 1570 C C . GLU A 1 197 ? 12.370 19.104 -9.969 1.00 93.75 197 GLU A C 1
ATOM 1572 O O . GLU A 1 197 ? 13.165 19.401 -9.078 1.00 93.75 197 GLU A O 1
ATOM 1577 N N . ASN A 1 198 ? 11.049 19.121 -9.758 1.00 92.56 198 ASN A N 1
ATOM 1578 C CA . ASN A 1 198 ? 10.476 19.462 -8.455 1.00 92.56 198 ASN A CA 1
ATOM 1579 C C . ASN A 1 198 ? 10.786 18.380 -7.416 1.00 92.56 198 ASN A C 1
ATOM 1581 O O . ASN A 1 198 ? 11.091 18.717 -6.275 1.00 92.56 198 ASN A O 1
ATOM 1585 N N . ILE A 1 199 ? 10.736 17.103 -7.816 1.00 92.50 199 ILE A N 1
ATOM 1586 C CA . ILE A 1 199 ? 11.082 15.967 -6.950 1.00 92.50 199 ILE A CA 1
ATOM 1587 C C . ILE A 1 199 ? 12.550 16.072 -6.524 1.00 92.50 199 ILE A C 1
ATOM 1589 O O . ILE A 1 199 ? 12.850 16.020 -5.332 1.00 92.50 199 ILE A O 1
ATOM 1593 N N . LYS A 1 200 ? 13.462 16.302 -7.477 1.00 93.12 200 LYS A N 1
ATOM 1594 C CA . LYS A 1 200 ? 14.892 16.508 -7.203 1.00 93.12 200 LYS A CA 1
ATOM 1595 C C . LYS A 1 200 ? 15.112 17.668 -6.235 1.00 93.12 200 LYS A C 1
ATOM 1597 O O . LYS A 1 200 ? 15.814 17.503 -5.240 1.00 93.12 200 LYS A O 1
ATOM 1602 N N . ALA A 1 201 ? 14.473 18.813 -6.477 1.00 91.81 201 ALA A N 1
ATOM 1603 C CA . ALA A 1 201 ? 14.592 19.990 -5.619 1.00 91.81 201 ALA A CA 1
ATOM 1604 C C . ALA A 1 201 ? 14.055 19.753 -4.196 1.00 91.81 201 ALA A C 1
ATOM 1606 O O . ALA A 1 201 ? 14.675 20.193 -3.227 1.00 91.81 201 ALA A O 1
ATOM 1607 N N . SER A 1 202 ? 12.928 19.047 -4.039 1.00 89.56 202 SER A N 1
ATOM 1608 C CA . SER A 1 202 ? 12.397 18.712 -2.711 1.00 89.56 202 SER A CA 1
ATOM 1609 C C . SER A 1 202 ? 13.279 17.710 -1.973 1.00 89.56 202 SER A C 1
ATOM 1611 O O . SER A 1 202 ? 13.538 17.890 -0.782 1.00 89.56 202 SER A O 1
ATOM 1613 N N . SER A 1 203 ? 13.782 16.695 -2.680 1.00 91.69 203 SER A N 1
ATOM 1614 C CA . SER A 1 203 ? 14.639 15.654 -2.111 1.00 91.69 203 SER A CA 1
ATOM 1615 C C . SER A 1 203 ? 16.028 16.173 -1.749 1.00 91.69 203 SER A C 1
ATOM 1617 O O . SER A 1 203 ? 16.604 15.694 -0.776 1.00 91.69 203 SER A O 1
ATOM 1619 N N . ALA A 1 204 ? 16.532 17.204 -2.439 1.00 90.88 204 ALA A N 1
ATOM 1620 C CA . ALA A 1 204 ? 17.844 17.810 -2.191 1.00 90.88 204 ALA A CA 1
ATOM 1621 C C . ALA A 1 204 ? 18.037 18.32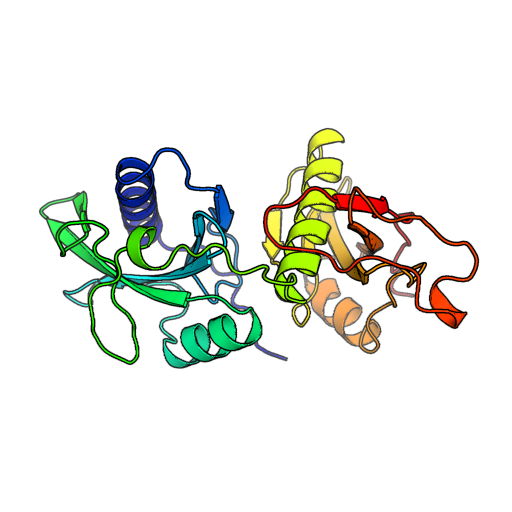9 -0.754 1.00 90.88 204 ALA A C 1
ATOM 1623 O O . ALA A 1 204 ? 19.172 18.466 -0.304 1.00 90.88 204 ALA A O 1
ATOM 1624 N N . LYS A 1 205 ? 16.948 18.574 -0.009 1.00 87.12 205 LYS A N 1
ATOM 1625 C CA . LYS A 1 205 ? 17.007 18.900 1.428 1.00 87.12 205 LYS A CA 1
ATOM 1626 C C . LYS A 1 205 ? 17.579 17.759 2.277 1.00 87.12 205 LYS A C 1
ATOM 1628 O O . LYS A 1 205 ? 18.143 18.024 3.332 1.00 87.12 205 LYS A O 1
ATOM 1633 N N . MET A 1 206 ? 17.405 16.515 1.833 1.00 88.75 206 MET A N 1
ATOM 1634 C CA . MET A 1 206 ? 17.850 15.301 2.520 1.00 88.75 206 MET A CA 1
ATOM 1635 C C . MET A 1 206 ? 18.974 14.587 1.759 1.00 88.75 206 MET A C 1
ATOM 1637 O O . MET A 1 206 ? 19.917 14.109 2.382 1.00 88.75 206 MET A O 1
ATOM 1641 N N . SER A 1 207 ? 18.908 14.536 0.425 1.00 92.19 207 SER A N 1
ATOM 1642 C CA . SER A 1 207 ? 19.968 13.987 -0.423 1.00 92.19 207 SER A CA 1
ATOM 1643 C C . SER A 1 207 ? 19.921 14.517 -1.853 1.00 92.19 207 SER A C 1
ATOM 1645 O O . SER A 1 207 ? 18.858 14.620 -2.462 1.00 92.19 207 SER A O 1
ATOM 1647 N N . GLY A 1 208 ? 21.099 14.776 -2.424 1.00 91.06 208 GLY A N 1
ATOM 1648 C CA . GLY A 1 208 ? 21.267 15.051 -3.855 1.00 91.06 208 GLY A CA 1
ATOM 1649 C C . GLY A 1 208 ? 21.355 13.794 -4.729 1.00 91.06 208 GLY A C 1
ATOM 1650 O O . GLY A 1 208 ? 21.473 13.914 -5.945 1.00 91.06 208 GLY A O 1
ATOM 1651 N N . LYS A 1 209 ? 21.322 12.596 -4.134 1.00 94.75 209 LYS A N 1
ATOM 1652 C CA . LYS A 1 209 ? 21.458 11.321 -4.842 1.00 94.75 209 LYS A CA 1
ATOM 1653 C C . LYS A 1 209 ? 20.112 10.616 -4.964 1.00 94.75 209 LYS A C 1
ATOM 1655 O O . LYS A 1 209 ? 19.602 10.053 -3.995 1.00 94.75 209 LYS A O 1
ATOM 1660 N N . GLY A 1 210 ? 19.561 10.664 -6.170 1.00 95.69 210 GLY A N 1
ATOM 1661 C CA . GLY A 1 210 ? 18.318 9.997 -6.525 1.00 95.69 210 GLY A CA 1
ATOM 1662 C C . GLY A 1 210 ? 18.494 9.020 -7.671 1.00 95.69 210 GLY A C 1
ATOM 1663 O O . GLY A 1 210 ? 19.398 9.179 -8.494 1.00 95.69 210 GLY A O 1
ATOM 1664 N N . TYR A 1 211 ? 17.574 8.068 -7.758 1.00 97.31 211 TYR A N 1
ATOM 1665 C CA . TYR A 1 211 ? 17.464 7.141 -8.876 1.00 97.31 211 TYR A CA 1
ATOM 1666 C C . TYR A 1 211 ? 16.022 7.056 -9.368 1.00 97.31 211 TYR A C 1
ATOM 1668 O O . TYR A 1 211 ? 15.084 7.196 -8.583 1.00 97.31 211 TYR A O 1
ATOM 1676 N N . PHE A 1 212 ? 15.842 6.812 -10.658 1.00 97.81 212 PHE A N 1
ATOM 1677 C CA . PHE A 1 212 ? 14.582 6.369 -11.234 1.00 97.81 212 PHE A CA 1
ATOM 1678 C C . PHE A 1 212 ? 14.673 4.885 -11.570 1.00 97.81 212 PHE A C 1
ATOM 1680 O O . PHE A 1 212 ? 15.705 4.418 -12.049 1.00 97.81 212 PHE A O 1
ATOM 1687 N N . VAL A 1 213 ? 13.593 4.149 -11.314 1.00 98.12 213 VAL A N 1
ATOM 1688 C CA . VAL A 1 213 ? 13.474 2.745 -11.713 1.00 98.12 213 VAL A CA 1
ATOM 1689 C C . VAL A 1 213 ? 12.105 2.510 -12.319 1.00 98.12 213 VAL A C 1
ATOM 1691 O O . VAL A 1 213 ? 11.087 2.754 -11.672 1.00 98.12 213 VAL A O 1
ATOM 1694 N N . SER A 1 214 ? 12.087 1.994 -13.545 1.00 98.25 214 SER A N 1
ATOM 1695 C CA . SER A 1 214 ? 10.869 1.516 -14.194 1.00 98.25 214 SER A CA 1
ATOM 1696 C C . SER A 1 214 ? 10.562 0.082 -13.761 1.00 98.25 214 SER A C 1
ATOM 1698 O O . SER A 1 214 ? 11.401 -0.806 -13.909 1.00 98.25 214 SER A O 1
ATOM 1700 N N . VAL A 1 215 ? 9.335 -0.172 -13.316 1.00 98.56 215 VAL A N 1
ATOM 1701 C CA . VAL A 1 215 ? 8.799 -1.513 -13.068 1.00 98.56 215 VAL A CA 1
ATOM 1702 C C . VAL A 1 215 ? 7.535 -1.702 -13.896 1.00 98.56 215 VAL A C 1
ATOM 1704 O O . VAL A 1 215 ? 6.562 -0.966 -13.752 1.00 98.56 215 VAL A O 1
ATOM 1707 N N . VAL A 1 216 ? 7.538 -2.709 -14.761 1.00 98.31 216 VAL A N 1
ATOM 1708 C CA . VAL A 1 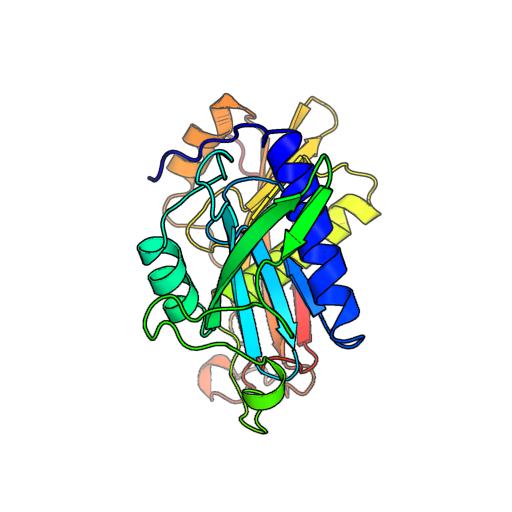216 ? 6.365 -3.109 -15.542 1.00 98.31 216 VAL A CA 1
ATOM 1709 C C . VAL A 1 216 ? 5.856 -4.437 -15.015 1.00 98.31 216 VAL A C 1
ATOM 1711 O O . VAL A 1 216 ? 6.634 -5.380 -14.880 1.00 98.31 216 VAL A O 1
ATOM 1714 N N . LEU A 1 217 ? 4.558 -4.520 -14.750 1.00 98.50 217 LEU A N 1
ATOM 1715 C CA . LEU A 1 217 ? 3.895 -5.743 -14.312 1.00 98.50 217 LEU A CA 1
ATOM 1716 C C . LEU A 1 217 ? 3.047 -6.323 -15.451 1.00 98.50 217 LEU A C 1
ATOM 1718 O O . LEU A 1 217 ? 2.363 -5.587 -16.163 1.00 98.50 217 LEU A O 1
ATOM 1722 N N . ALA A 1 218 ? 3.092 -7.641 -15.616 1.00 98.06 218 ALA A N 1
ATOM 1723 C CA . ALA A 1 218 ? 2.255 -8.407 -16.539 1.00 98.06 218 ALA A CA 1
ATOM 1724 C C . ALA A 1 218 ? 1.541 -9.531 -15.784 1.00 98.06 218 ALA A C 1
ATOM 1726 O O . ALA A 1 218 ? 2.073 -10.032 -14.790 1.00 98.06 218 ALA A O 1
ATOM 1727 N N . ALA A 1 219 ? 0.358 -9.944 -16.237 1.00 97.75 219 ALA A N 1
ATOM 1728 C CA . ALA A 1 219 ? -0.304 -11.116 -15.672 1.00 97.75 219 ALA A CA 1
ATOM 1729 C C . ALA A 1 219 ? 0.556 -12.376 -15.882 1.00 97.75 219 ALA A C 1
ATOM 1731 O O . ALA A 1 219 ? 1.275 -12.488 -16.873 1.00 97.75 219 ALA A O 1
ATOM 1732 N N . HIS A 1 220 ? 0.502 -13.334 -14.954 1.00 95.06 220 HIS A N 1
ATOM 1733 C CA . HIS A 1 220 ? 1.303 -14.560 -15.082 1.00 95.06 220 HIS A CA 1
ATOM 1734 C C . HIS A 1 220 ? 0.929 -15.431 -16.293 1.00 95.06 220 HIS A C 1
ATOM 1736 O O . HIS A 1 220 ? 1.795 -16.104 -16.840 1.00 95.06 220 HIS A O 1
ATOM 1742 N N . ASP A 1 221 ? -0.331 -15.395 -16.721 1.00 94.88 221 ASP A N 1
ATOM 1743 C CA . ASP A 1 221 ? -0.827 -16.153 -17.875 1.00 94.88 221 ASP A CA 1
ATOM 1744 C C . ASP A 1 221 ? -0.837 -15.321 -19.169 1.00 94.88 221 ASP A C 1
ATOM 1746 O O . ASP A 1 221 ? -1.478 -15.699 -20.152 1.00 94.88 221 ASP A O 1
ATOM 1750 N N . ASP A 1 222 ? -0.179 -14.155 -19.171 1.00 96.69 222 ASP A N 1
ATOM 1751 C CA . ASP A 1 222 ? -0.154 -13.275 -20.337 1.00 96.69 222 ASP A CA 1
ATOM 1752 C C . ASP A 1 222 ? 0.478 -13.988 -21.554 1.00 96.69 222 ASP A C 1
ATOM 1754 O O . ASP A 1 222 ? 1.507 -14.659 -21.415 1.00 96.69 222 ASP A O 1
ATOM 1758 N N . PRO A 1 223 ? -0.112 -13.872 -22.760 1.00 95.25 223 PRO A N 1
ATOM 1759 C CA . PRO A 1 223 ? 0.428 -14.508 -23.961 1.00 95.25 223 PRO A CA 1
ATOM 1760 C C . PRO A 1 223 ? 1.740 -13.875 -24.448 1.00 95.25 223 PRO A C 1
ATOM 1762 O O . PRO A 1 223 ? 2.417 -14.472 -25.289 1.00 95.25 223 PRO A O 1
ATOM 1765 N N . PHE A 1 224 ? 2.087 -12.680 -23.959 1.00 94.38 224 PHE A N 1
ATOM 1766 C CA . PHE A 1 224 ? 3.216 -11.856 -24.385 1.00 94.38 224 PHE A CA 1
ATOM 1767 C C . PHE A 1 224 ? 3.273 -11.683 -25.906 1.00 94.38 224 PHE A C 1
ATOM 1769 O O . PHE A 1 224 ? 4.321 -11.867 -26.534 1.00 94.38 224 PHE A O 1
ATOM 1776 N N . ASP A 1 225 ? 2.133 -11.337 -26.511 1.00 94.31 225 ASP A N 1
ATOM 1777 C CA . ASP A 1 225 ? 2.056 -11.077 -27.946 1.00 94.31 225 ASP A CA 1
ATOM 1778 C C . ASP A 1 225 ? 3.011 -9.926 -28.322 1.00 94.31 225 ASP A C 1
ATOM 1780 O O . ASP A 1 225 ? 2.887 -8.818 -27.791 1.00 94.31 225 ASP A O 1
ATOM 1784 N N . PRO A 1 226 ? 3.957 -10.129 -29.258 1.00 92.44 226 PRO A N 1
ATOM 1785 C CA . PRO A 1 226 ? 4.854 -9.066 -29.705 1.00 92.44 226 PRO A CA 1
ATOM 1786 C C . PRO A 1 226 ? 4.135 -7.820 -30.248 1.00 92.44 226 PRO A C 1
ATOM 1788 O O . PRO A 1 226 ? 4.728 -6.739 -30.247 1.00 92.44 226 PRO A O 1
ATOM 1791 N N . ASN A 1 227 ? 2.880 -7.965 -30.691 1.00 93.81 227 ASN A N 1
ATOM 1792 C CA . ASN A 1 227 ? 2.027 -6.894 -31.207 1.00 93.81 227 ASN A CA 1
ATOM 1793 C C . ASN A 1 227 ? 0.905 -6.503 -30.227 1.00 93.81 227 ASN A C 1
ATOM 1795 O O . ASN A 1 227 ? -0.061 -5.867 -30.647 1.00 93.81 227 ASN A O 1
ATOM 1799 N N . ALA A 1 228 ? 1.024 -6.853 -28.937 1.00 93.81 228 ALA A N 1
ATOM 1800 C CA . ALA A 1 228 ? 0.018 -6.587 -27.902 1.00 93.81 228 ALA A CA 1
ATOM 1801 C C . ALA A 1 228 ? -0.442 -5.117 -27.852 1.00 93.81 228 ALA A C 1
ATOM 1803 O O . ALA A 1 228 ? -1.624 -4.849 -27.651 1.00 93.81 228 ALA A O 1
ATOM 1804 N N . GLU A 1 229 ? 0.469 -4.160 -28.078 1.00 91.38 229 GLU A N 1
ATOM 1805 C CA . GLU A 1 229 ? 0.137 -2.725 -28.135 1.00 91.38 229 GLU A CA 1
ATOM 1806 C C . GLU A 1 229 ? -0.827 -2.380 -29.286 1.00 91.38 229 GLU A C 1
ATOM 1808 O O . GLU A 1 229 ? -1.644 -1.472 -29.152 1.00 91.38 229 GLU A O 1
ATOM 1813 N N . GLU A 1 230 ? -0.747 -3.096 -30.410 1.00 94.00 230 GLU A N 1
ATOM 1814 C CA . GLU A 1 230 ? -1.557 -2.839 -31.606 1.00 94.00 230 GLU A CA 1
ATOM 1815 C C . GLU A 1 230 ? -2.866 -3.632 -31.603 1.00 94.00 230 GLU A C 1
ATOM 1817 O O . GLU A 1 230 ? -3.904 -3.121 -32.025 1.00 94.00 230 GLU A O 1
ATOM 1822 N N . ASN A 1 231 ? -2.823 -4.889 -31.155 1.00 94.81 231 ASN A N 1
ATOM 1823 C CA . ASN A 1 231 ? -3.948 -5.817 -31.264 1.00 94.81 231 ASN A CA 1
ATOM 1824 C C . ASN A 1 231 ? -4.715 -6.038 -29.949 1.00 94.81 231 ASN A C 1
ATOM 1826 O O . ASN A 1 231 ? -5.776 -6.661 -29.977 1.00 94.81 231 ASN A O 1
ATOM 1830 N N . GLY A 1 232 ? -4.211 -5.532 -28.819 1.00 94.00 232 GLY A N 1
ATOM 1831 C CA . GLY A 1 232 ? -4.840 -5.682 -27.506 1.00 94.00 232 GLY A CA 1
ATOM 1832 C C . GLY A 1 232 ? -4.748 -7.091 -26.913 1.00 94.00 232 GLY A C 1
ATOM 1833 O O . GLY A 1 232 ? -5.479 -7.398 -25.976 1.00 94.00 232 GLY A O 1
ATOM 1834 N N . ASN A 1 233 ? -3.894 -7.962 -27.455 1.00 95.75 233 ASN A N 1
ATOM 1835 C CA . ASN A 1 233 ? -3.739 -9.344 -27.007 1.00 95.75 233 ASN A CA 1
ATOM 1836 C C . ASN A 1 233 ? -2.798 -9.435 -25.796 1.00 95.75 233 ASN A C 1
ATOM 1838 O O . ASN A 1 233 ? -1.680 -9.940 -25.887 1.00 95.75 233 ASN A O 1
ATOM 1842 N N . PHE A 1 234 ? -3.268 -8.906 -24.671 1.00 96.12 234 PHE A N 1
ATOM 1843 C CA . PHE A 1 234 ? -2.644 -9.000 -23.357 1.00 96.12 234 PHE A CA 1
ATOM 1844 C C . PHE A 1 234 ? -3.722 -9.186 -22.288 1.00 96.12 234 PHE A C 1
ATOM 1846 O O . PHE A 1 234 ? -4.894 -8.860 -22.502 1.00 96.12 234 PHE A O 1
ATOM 1853 N N . LEU A 1 235 ? -3.340 -9.721 -21.135 1.00 97.00 235 LEU A N 1
ATOM 1854 C CA . LEU A 1 235 ? -4.249 -9.953 -20.020 1.00 97.00 235 LEU A CA 1
ATOM 1855 C C . LEU A 1 235 ? -4.155 -8.825 -18.983 1.00 97.00 235 LEU A C 1
ATOM 1857 O O . LEU A 1 235 ? -3.061 -8.333 -18.692 1.00 97.00 235 LEU A O 1
ATOM 1861 N N . PRO A 1 236 ? -5.287 -8.426 -18.375 1.00 97.00 236 PRO A N 1
ATOM 1862 C CA . PRO A 1 236 ? -5.271 -7.479 -17.272 1.00 97.00 236 PRO A CA 1
ATOM 1863 C C . PRO A 1 236 ? -4.621 -8.100 -16.030 1.00 97.00 236 PRO A C 1
ATOM 1865 O O . PRO A 1 236 ? -4.644 -9.314 -15.814 1.00 97.00 236 PRO A O 1
ATOM 1868 N N . LEU A 1 237 ? -4.077 -7.244 -15.167 1.00 97.88 237 LEU A N 1
ATOM 1869 C CA . LEU A 1 237 ? -3.581 -7.653 -13.856 1.00 97.88 237 LEU A CA 1
ATOM 1870 C C . LEU A 1 237 ? -4.752 -7.793 -12.890 1.00 97.88 237 LEU A C 1
ATOM 1872 O O . LEU A 1 237 ? -5.383 -6.806 -12.522 1.00 97.88 237 LEU A O 1
ATOM 1876 N N . ILE A 1 238 ? -5.028 -9.022 -12.469 1.00 97.19 238 ILE A N 1
ATOM 1877 C CA . ILE A 1 238 ? -6.132 -9.331 -11.562 1.00 97.19 238 ILE A CA 1
ATOM 1878 C C . ILE A 1 238 ? -5.614 -9.509 -10.139 1.00 97.19 238 ILE A C 1
ATOM 1880 O O . ILE A 1 238 ? -4.650 -10.238 -9.887 1.00 97.19 238 ILE A O 1
ATOM 1884 N N . ARG A 1 239 ? -6.295 -8.867 -9.190 1.00 95.19 239 ARG A N 1
ATOM 1885 C CA . ARG A 1 239 ? -5.988 -8.924 -7.763 1.00 95.19 239 ARG A CA 1
ATOM 1886 C C . ARG A 1 239 ? -5.983 -10.369 -7.265 1.00 95.19 239 ARG A C 1
ATOM 1888 O O . ARG A 1 239 ? -6.925 -11.126 -7.474 1.00 95.19 239 ARG A O 1
ATOM 1895 N N . GLY A 1 240 ? -4.923 -10.731 -6.546 1.00 90.94 240 GLY A N 1
ATOM 1896 C CA . GLY A 1 240 ? -4.759 -12.066 -5.966 1.00 90.94 240 GLY A CA 1
ATOM 1897 C C . GLY A 1 240 ? -4.250 -13.137 -6.936 1.00 90.94 240 GLY A C 1
ATOM 1898 O O . GLY A 1 240 ? -3.971 -14.244 -6.478 1.00 90.94 240 GLY A O 1
ATOM 1899 N N . LEU A 1 241 ? -4.082 -12.826 -8.226 1.00 93.56 241 LEU A N 1
ATOM 1900 C CA . LEU A 1 241 ? -3.433 -13.717 -9.189 1.00 93.56 241 LEU A CA 1
ATOM 1901 C C . LEU A 1 241 ? -1.936 -13.414 -9.322 1.00 93.56 241 LEU A C 1
ATOM 1903 O O . LEU A 1 241 ? -1.444 -12.360 -8.914 1.00 93.56 241 LEU A O 1
ATOM 1907 N N . GLY A 1 242 ? -1.201 -14.372 -9.891 1.00 93.88 242 GLY A N 1
ATOM 1908 C CA . GLY A 1 242 ? 0.226 -14.226 -10.153 1.00 93.88 242 GLY A CA 1
ATOM 1909 C C . GLY A 1 242 ? 0.525 -13.143 -11.193 1.00 93.88 242 GLY A C 1
ATOM 1910 O O . GLY A 1 242 ? -0.265 -12.897 -12.110 1.00 93.88 242 GLY A O 1
ATOM 1911 N N . MET A 1 243 ? 1.712 -12.549 -11.081 1.00 96.50 243 MET A N 1
ATOM 1912 C CA . MET A 1 243 ? 2.222 -11.535 -12.003 1.00 96.50 243 MET A CA 1
ATOM 1913 C C . MET A 1 243 ? 3.726 -11.700 -12.245 1.00 96.50 243 MET A C 1
ATOM 1915 O O . MET A 1 243 ? 4.443 -12.234 -11.396 1.00 96.50 243 MET A O 1
ATOM 1919 N N . PHE A 1 244 ? 4.206 -11.187 -13.376 1.00 96.75 244 PHE A N 1
ATOM 1920 C CA . PHE A 1 244 ? 5.622 -11.106 -13.719 1.00 96.75 244 PHE A CA 1
ATOM 1921 C C . PHE A 1 244 ? 6.108 -9.655 -13.730 1.00 96.75 244 PHE A C 1
ATOM 1923 O O . PHE A 1 244 ? 5.527 -8.827 -14.437 1.00 96.75 244 PHE A O 1
ATOM 1930 N N . PRO A 1 245 ? 7.190 -9.336 -12.998 1.00 97.50 245 PRO A N 1
ATOM 1931 C CA . PRO A 1 245 ? 7.812 -8.028 -13.075 1.00 97.50 245 PRO A CA 1
ATOM 1932 C C . PRO A 1 245 ? 8.945 -7.991 -14.107 1.00 97.50 245 PRO A C 1
ATOM 1934 O O . PRO A 1 245 ? 9.855 -8.821 -14.093 1.00 97.50 245 PRO A O 1
ATOM 1937 N N . LYS A 1 246 ? 8.953 -6.954 -14.944 1.00 97.62 246 LYS A N 1
ATOM 1938 C CA . LYS A 1 246 ? 10.132 -6.494 -15.683 1.00 97.62 246 LYS A CA 1
ATOM 1939 C C . LYS A 1 246 ? 10.657 -5.236 -15.000 1.00 97.62 246 LYS A C 1
ATOM 1941 O O . LYS A 1 246 ? 9.953 -4.235 -14.906 1.00 97.62 246 LYS A O 1
ATOM 1946 N N . ILE A 1 247 ? 11.899 -5.292 -14.536 1.00 98.12 247 ILE A N 1
ATOM 1947 C CA . ILE A 1 247 ? 12.540 -4.215 -13.776 1.00 98.12 247 ILE A CA 1
ATOM 1948 C C . ILE A 1 247 ? 13.632 -3.611 -14.656 1.00 98.12 247 ILE A C 1
ATOM 1950 O O . ILE A 1 247 ? 14.473 -4.350 -15.167 1.00 98.12 247 ILE A O 1
ATOM 1954 N N . GLY A 1 248 ? 13.580 -2.298 -14.863 1.00 96.94 248 GLY A N 1
ATOM 1955 C CA . GLY A 1 248 ? 14.622 -1.536 -15.546 1.00 96.94 248 GLY A CA 1
ATOM 1956 C C . GLY A 1 248 ? 15.838 -1.289 -14.655 1.00 96.94 248 GLY A C 1
ATOM 1957 O O . GLY A 1 248 ? 15.827 -1.587 -13.458 1.00 96.94 248 GLY A O 1
ATOM 1958 N N . ASP A 1 249 ? 16.886 -0.725 -15.243 1.00 95.94 249 ASP A N 1
ATOM 1959 C CA . ASP A 1 249 ? 18.074 -0.319 -14.496 1.00 95.94 249 ASP A CA 1
ATOM 1960 C C . ASP A 1 249 ? 17.774 0.872 -13.569 1.00 95.94 249 ASP A C 1
ATOM 1962 O O . ASP A 1 249 ? 16.823 1.628 -13.777 1.00 95.94 249 ASP A O 1
ATOM 1966 N N . MET A 1 250 ? 18.596 1.044 -12.527 1.00 94.50 250 MET A N 1
ATOM 1967 C CA . MET A 1 250 ? 18.548 2.250 -11.698 1.00 94.50 250 MET A CA 1
ATOM 1968 C C . MET A 1 250 ? 19.241 3.406 -12.418 1.00 94.50 250 MET A C 1
ATOM 1970 O O . MET A 1 250 ? 20.469 3.497 -12.448 1.00 94.50 250 MET A O 1
ATOM 1974 N N . GLU A 1 251 ? 18.450 4.312 -12.978 1.00 95.75 251 GLU A N 1
ATOM 1975 C CA . GLU A 1 251 ? 18.937 5.487 -13.693 1.00 95.75 251 GLU A CA 1
ATOM 1976 C C . GLU A 1 251 ? 19.200 6.635 -12.719 1.00 95.75 251 GLU A C 1
ATOM 1978 O O . GLU A 1 251 ? 18.322 7.028 -11.953 1.00 95.75 251 GLU A O 1
ATOM 1983 N N . SER A 1 252 ? 20.408 7.199 -12.726 1.00 94.69 252 SER A N 1
ATOM 1984 C CA . SER A 1 252 ? 20.758 8.263 -11.782 1.00 94.69 252 SER A CA 1
ATOM 1985 C C . SER A 1 252 ? 20.066 9.590 -12.113 1.00 94.69 252 SER A C 1
ATOM 1987 O O . SER A 1 252 ? 20.169 10.110 -13.222 1.00 94.69 252 SER A O 1
ATOM 1989 N N . LEU A 1 253 ? 19.427 10.184 -11.105 1.00 91.69 253 LEU A N 1
ATOM 1990 C CA . LEU A 1 253 ? 18.805 11.507 -11.134 1.00 91.69 253 LEU A CA 1
ATOM 1991 C C . LEU A 1 253 ? 19.789 12.568 -10.626 1.00 91.69 253 LEU A C 1
ATOM 1993 O O . LEU A 1 253 ? 19.527 13.246 -9.631 1.00 91.69 253 LEU A O 1
ATOM 1997 N N . ILE A 1 254 ? 20.955 12.693 -11.262 1.00 78.50 254 ILE A N 1
ATOM 1998 C CA . ILE A 1 254 ? 21.965 13.668 -10.829 1.00 78.50 254 ILE A CA 1
ATOM 1999 C C . ILE A 1 254 ? 21.381 15.088 -10.904 1.00 78.50 254 ILE A C 1
ATOM 2001 O O . ILE A 1 254 ? 20.780 15.503 -11.902 1.00 78.50 254 ILE A O 1
ATOM 2005 N N . VAL A 1 255 ? 21.546 15.839 -9.815 1.00 60.00 255 VAL A N 1
ATOM 2006 C CA . VAL A 1 255 ? 21.323 17.285 -9.782 1.00 60.00 255 VAL A CA 1
ATOM 2007 C C . VAL A 1 255 ? 22.586 17.937 -10.348 1.00 60.00 255 VAL A C 1
ATOM 2009 O O . VAL A 1 255 ? 23.615 17.940 -9.675 1.00 60.00 255 VAL A O 1
ATOM 2012 N N . ASN A 1 256 ? 22.530 18.403 -11.598 1.00 49.34 256 ASN A N 1
ATOM 2013 C CA . ASN A 1 256 ? 23.569 19.269 -12.167 1.00 49.34 256 ASN A CA 1
ATOM 2014 C C . ASN A 1 256 ? 23.434 20.693 -11.628 1.00 49.34 256 ASN A C 1
ATOM 2016 O O . ASN A 1 256 ? 22.274 21.151 -11.501 1.00 49.34 256 ASN A O 1
#

Foldseek 3Di:
DDDWPQDDFDPLVVQQLVQLVVLQCVQDVQWAWLADDCGDDPLARTWTDDAQAIEGEDEAEPVRPDDDRDPDQVSQVVVCVQFVHQYWYFYWYDDPNHIHGPDPRSSTARPVVRDDDDPVVPHDPDWDFGGQLRQQSVQLVVVVVVCVVVVWAWDHADRPLVDPDGTWIADPVFIETEREFGEEPPDPWGDDDPCLVVRCVVCVVRNQKYWYKTKYKFFPPFPVPVCCVPPVRGDTHTPPGDIDIDIDDTHIPHDD

Radius of gyration: 19.46 Å; chains: 1; bounding box: 50×37×64 Å

Sequence (256 aa):
MYDINMGEVSEEFQLCWSAAGQHLDSRSGSIVWLRAHLHPPMVEHMSFRLGNQIFFIQLYDVEGFLSTPNNNVDGLVSHAERCNAIPCLLPMKKIGNEWHVENNGWGLINPISQQIISPEELITDEVIEMSDWEIQDMAVTIIKNKLEESGKRIMSWQSDPLVYPSLWYEGDTGPEYVVVGSARHPIREAKLPSNIENIKASSAKMSGKGYFVSVVLAAHDDPFDPNAEENGNFLPLIRGLGMFPKIGDMESLIVN

pLDDT: mean 92.6, std 10.36, range [30.8, 98.56]

Secondary structure (DSSP, 8-state):
------PPPPHHHHHHHHHHHHHHHTT-TT-EEEE-S-PSP-SSSEEEEETTEEEEEEEEETTS-S--S---HHHHHHHHHHTT-EEEEEEEEEETTEEEESSSTT-EE-TTT--EE-HHHH--S--PBPPHHHHHHHHHHHHHHHHHHTTPPEEEE---TTSS-SEEEEETTEEEEEEEEEEETT-SSPPPPTTHHHHHHHHTTT-S-EEEEEEEEEETT----TTHHHH------BTTS-EEEEE---EE----

Organism: NCBI:txid408172